Protein AF-A0A6J8CDL4-F1 (afdb_monomer)

Nearest PDB structures (foldseek):
  5gkh-assembly1_B  TM=4.677E-01  e=9.621E-02  Thermococcus kodakarensis KOD1

pLDDT: mean 73.05, std 13.45, range [35.69, 94.0]

Solvent-accessible surface area (backbone atoms only — not comparable to full-atom values): 19964 Å² total; per-residue (Å²): 110,39,42,35,38,40,48,60,57,63,68,78,63,89,83,61,78,32,38,92,87,79,59,39,72,81,53,80,86,64,79,86,72,58,31,42,31,42,35,41,32,31,26,65,78,49,68,81,41,95,71,58,80,81,52,72,41,95,85,45,35,66,26,56,46,79,30,65,31,91,54,6,52,61,54,44,45,55,54,59,74,28,81,96,37,65,90,49,48,76,49,55,88,42,47,96,58,72,43,35,54,59,54,53,50,50,31,56,76,70,73,48,80,71,96,76,76,76,91,55,60,66,68,48,52,51,49,51,50,49,49,23,64,73,70,70,45,80,60,36,16,69,90,78,80,38,50,44,75,58,87,97,42,73,34,61,23,34,36,68,49,98,90,65,53,41,39,36,38,41,67,56,50,52,86,74,34,38,34,78,90,82,42,59,52,85,40,68,38,88,85,80,73,40,40,30,44,58,34,29,49,53,46,53,52,51,51,56,51,36,52,76,68,70,35,47,74,48,50,41,66,88,81,26,40,48,40,48,75,72,48,53,78,67,86,86,78,72,54,71,77,51,27,52,81,85,87,86,77,56,72,68,59,50,55,50,39,45,76,70,72,48,81,84,88,80,81,93,79,80,92,82,72,70,80,82,40,77,78,60,44,102,54,36,66,60,53,50,55,51,52,44,54,42,53,26,45,36,23,75,57,96,78,47,78,49,71,66,41,45,50,50,51,39,50,53,42,24,73,73,69,74,47,79,63,59,74,92,56,42,39,68,70,105

Mean predicted aligned error: 17.3 Å

InterPro domains:
  IPR043502 DNA/RNA polymerase superfamily [SSF56672] (212-302)

Sequence (334 aa):
MIYCIVIVDIKPPHRRKKCIHCKQSWCVTRKHTSNLCVVHKVCEECMLKEVGSSTRCQKCGQNKNIFRGETARDDFCRWLFSEANRGTEVLCHNFKGYDSYPILQYLYKNGVLPEVSAKQSIKAIQWLQFISESDVIDITHARNRREKQIGPFLADGYHETLDGEKIVYEFHGCFWHTCPKCFAMATMNPVTCTSMSDLYQRTVDKRSFLEKKGIRGKLMFGLCRTCMEDGVTENCCHDIDSRALIGTWVSDEIKKAVQKSYKIEEIYEVWNFDPLIRQGGVFTEYVNTFLKIKQEASGWLDWCKTEEDRQMYVDDYFEKEGIRLDARNIYWNP

Organism: Mytilus coruscus (NCBI:txid42192)

Secondary structure (DSSP, 8-state):
-EEEEEEE--PPPSS-SS-TTT--TT-TT------EEEEEEEEHHHHTS---TTPEETTTEESEEEEESTTHHHHHHHHHTSGGGTT-EEEETTIIIIIHHHHHHHHHHTTPPPS---SS-HHHHHHHHHHHHHTT---EETTTT-PEEETTEEESEEEE-TT--EEEEEE--HHHHT-TTTS-TTPEETTTTEEHHHHHHHHHHHHHHHHHTTPEEEEE--SSHHHHHTT--S-----HHHH---S---HHHHHHHHHTT-------------TT--S--TTHHHHHHHHHHHHHTT---TT--SHHHHHHHHHHHHHHHS----GGG-----

Radius of gyration: 25.23 Å; Cα contacts (8 Å, |Δi|>4): 413; chains: 1; bounding box: 64×47×67 Å

Foldseek 3Di:
DKEKEKDFDLDQPDDACADPVGGHNPDPVDDDDGFKMKIAIDDPVRLPDLDDQQDADPPRGRGIDMAGGPCSLVVVLCVCPDPSNPPYHYHYPCCVPDPVVSNVVNCVVVVHDDLDDPPDDPVLVVLQVLCCVVVVFDKDACNPPHFDDDPPDTARIWGADPVGAIEGEHEDDCLQQNDVVVDPQQDANPPVRHGSVVSVVVNVVVVVSCVVVNHHYQYDDLQAQQCSNVSPPDDDPDDPVRRDDDDDDDPVVVVVCVVVVDDDPDDPDDDDWDPVVPVDGSCRSVVLVVVQLSQQQSADDPPQDDPVSLVVVQVVCCVVPVHGHDSVSRDHRD

Structure (mmCIF, N/CA/C/O backbone):
data_AF-A0A6J8CDL4-F1
#
_entry.id   AF-A0A6J8CDL4-F1
#
loop_
_atom_site.group_PDB
_atom_site.id
_atom_site.type_symbol
_atom_site.label_atom_id
_atom_site.label_alt_id
_atom_site.label_comp_id
_atom_site.label_asym_id
_atom_site.label_entity_id
_atom_site.label_seq_id
_atom_site.pdbx_PDB_ins_code
_atom_site.Cartn_x
_atom_site.Cartn_y
_atom_site.Cartn_z
_atom_site.occupancy
_atom_site.B_iso_or_equiv
_atom_site.auth_seq_id
_atom_site.auth_comp_id
_atom_site.auth_asym_id
_atom_site.auth_atom_id
_atom_site.pdbx_PDB_model_num
ATOM 1 N N . MET A 1 1 ? -2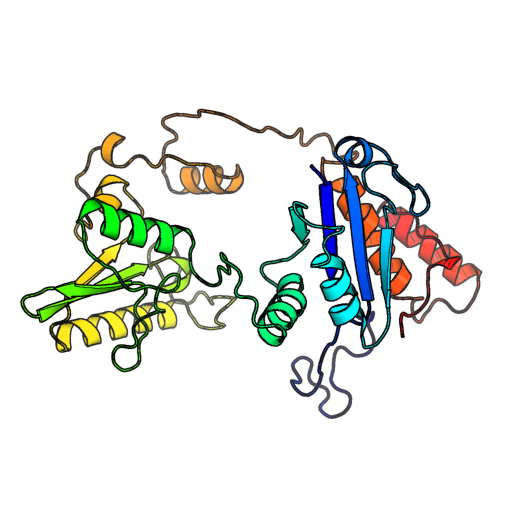1.735 2.984 -7.050 1.00 45.16 1 MET A N 1
ATOM 2 C CA . MET A 1 1 ? -20.772 2.058 -6.406 1.00 45.16 1 MET A CA 1
ATOM 3 C C . MET A 1 1 ? -21.205 1.744 -4.980 1.00 45.16 1 MET A C 1
ATOM 5 O O . MET A 1 1 ? -21.920 2.543 -4.378 1.00 45.16 1 MET A O 1
ATOM 9 N N . ILE A 1 2 ? -20.817 0.578 -4.459 1.00 52.56 2 ILE A N 1
ATOM 10 C CA . ILE A 1 2 ? -20.915 0.274 -3.027 1.00 52.56 2 ILE A CA 1
ATOM 11 C C . ILE A 1 2 ? -19.493 0.317 -2.477 1.00 52.56 2 ILE A C 1
ATOM 13 O O . ILE A 1 2 ? -18.603 -0.330 -3.027 1.00 52.56 2 ILE A O 1
ATOM 17 N N . TYR A 1 3 ? -19.306 1.078 -1.407 1.00 53.16 3 TYR A N 1
ATOM 18 C CA . TYR A 1 3 ? -18.060 1.179 -0.671 1.00 53.16 3 TYR A CA 1
ATOM 19 C C . TYR A 1 3 ? -18.189 0.362 0.611 1.00 53.16 3 TYR A C 1
ATOM 21 O O . TYR A 1 3 ? -19.141 0.513 1.381 1.00 53.16 3 TYR A O 1
ATOM 29 N N . CYS A 1 4 ? -17.240 -0.536 0.825 1.00 54.97 4 CYS A N 1
ATOM 30 C CA . CYS A 1 4 ? -17.112 -1.333 2.031 1.00 54.97 4 CYS A CA 1
ATOM 31 C C . CYS A 1 4 ? -15.921 -0.793 2.802 1.00 54.97 4 CYS A C 1
ATOM 33 O O . CYS A 1 4 ? -14.783 -0.950 2.365 1.00 54.97 4 CYS A O 1
ATOM 35 N N . ILE A 1 5 ? -16.171 -0.121 3.921 1.00 53.56 5 ILE A N 1
ATOM 36 C CA . ILE A 1 5 ? -15.096 0.459 4.706 1.00 53.56 5 ILE A CA 1
ATOM 37 C C . ILE A 1 5 ? -14.799 -0.404 5.919 1.00 53.56 5 ILE A C 1
ATOM 39 O O . ILE A 1 5 ? -15.671 -0.637 6.758 1.00 53.56 5 ILE A O 1
ATOM 43 N N . VAL A 1 6 ? -13.578 -0.930 5.959 1.00 56.00 6 VAL A N 1
ATOM 44 C CA . VAL A 1 6 ? -13.156 -1.994 6.867 1.00 56.00 6 VAL A CA 1
ATOM 45 C C . VAL A 1 6 ? -12.162 -1.441 7.877 1.00 56.00 6 VAL A C 1
ATOM 47 O O . VAL A 1 6 ? -11.131 -0.870 7.509 1.00 56.00 6 VAL A O 1
ATOM 50 N N . ILE A 1 7 ? -12.431 -1.702 9.157 1.00 54.78 7 ILE A N 1
ATOM 51 C CA . ILE A 1 7 ? -11.396 -1.683 10.189 1.00 54.78 7 ILE A CA 1
ATOM 52 C C . ILE A 1 7 ? -11.237 -3.076 10.758 1.00 54.78 7 ILE A C 1
ATOM 54 O O . ILE A 1 7 ? -12.148 -3.624 11.392 1.00 54.78 7 ILE A O 1
ATOM 58 N N . VAL A 1 8 ? -10.034 -3.610 10.562 1.00 52.75 8 VAL A N 1
ATOM 59 C CA . VAL A 1 8 ? -9.556 -4.754 11.308 1.00 52.75 8 VAL A CA 1
ATOM 60 C C . VAL A 1 8 ? -8.620 -4.232 12.391 1.00 52.75 8 VAL A C 1
ATOM 62 O O . VAL A 1 8 ? -7.623 -3.576 12.112 1.00 52.75 8 VAL A O 1
ATOM 65 N N . ASP A 1 9 ? -8.965 -4.571 13.632 1.00 51.28 9 ASP A N 1
ATOM 66 C CA . ASP A 1 9 ? -8.156 -4.448 14.847 1.00 51.28 9 ASP A CA 1
ATOM 67 C C . ASP A 1 9 ? -8.455 -3.260 15.782 1.00 51.28 9 ASP A C 1
ATOM 69 O O . ASP A 1 9 ? -7.942 -2.143 15.663 1.00 51.28 9 ASP A O 1
ATOM 73 N N . ILE A 1 10 ? -9.217 -3.560 16.835 1.00 46.56 10 ILE A N 1
ATOM 74 C CA . ILE A 1 10 ? -9.169 -2.805 18.085 1.00 46.56 10 ILE A CA 1
ATOM 75 C C . ILE A 1 10 ? -8.085 -3.457 18.937 1.00 46.56 10 ILE A C 1
ATOM 77 O O . ILE A 1 10 ? -8.255 -4.565 19.441 1.00 46.56 10 ILE A O 1
ATOM 81 N N . LYS A 1 11 ? -6.949 -2.771 19.096 1.00 43.03 11 LYS A N 1
ATOM 82 C CA . LYS A 1 11 ? -5.962 -3.137 20.117 1.00 43.03 11 LYS A CA 1
ATOM 83 C C . LYS A 1 11 ? -6.684 -3.269 21.464 1.00 43.03 11 LYS A C 1
ATOM 85 O O . LYS A 1 11 ? -7.418 -2.343 21.805 1.00 43.03 11 LYS A O 1
ATOM 90 N N . PRO A 1 12 ? -6.425 -4.304 22.281 1.00 38.75 12 PRO A N 1
ATOM 91 C CA . PRO A 1 12 ? -6.840 -4.246 23.674 1.00 38.75 12 PRO A CA 1
ATOM 92 C C . PRO A 1 12 ? -6.228 -2.982 24.298 1.00 38.75 12 PRO A C 1
ATOM 94 O O . PRO A 1 12 ? -5.022 -2.740 24.116 1.00 38.75 12 PRO A O 1
ATOM 97 N N . PRO A 1 13 ? -7.006 -2.148 25.008 1.00 35.69 13 PRO A N 1
ATOM 98 C CA . PRO A 1 13 ? -6.429 -1.003 25.679 1.00 35.69 13 PRO A CA 1
ATOM 99 C C . PRO A 1 13 ? -5.481 -1.510 26.762 1.00 35.69 13 PRO A C 1
ATOM 101 O O . PRO A 1 13 ? -5.813 -2.332 27.611 1.00 35.69 13 PRO A O 1
ATOM 104 N N . HIS A 1 14 ? -4.256 -1.005 26.709 1.00 38.94 14 HIS A N 1
ATOM 105 C CA . HIS A 1 14 ? -3.453 -0.676 27.881 1.00 38.94 14 HIS A CA 1
ATOM 106 C C . HIS A 1 14 ? -3.166 -1.718 28.973 1.00 38.94 14 HIS A C 1
ATOM 108 O O . HIS A 1 14 ? -2.529 -1.344 29.955 1.00 38.94 14 HIS A O 1
ATOM 114 N N . ARG A 1 15 ? -3.434 -3.021 28.828 1.00 44.47 15 ARG A N 1
ATOM 115 C CA . ARG A 1 15 ? -2.951 -4.003 29.817 1.00 44.47 15 ARG A CA 1
ATOM 116 C C . ARG A 1 15 ? -1.716 -4.766 29.340 1.00 44.47 15 ARG A C 1
ATOM 118 O O . ARG A 1 15 ? -1.750 -5.813 28.702 1.00 44.47 15 ARG A O 1
ATOM 125 N N . ARG A 1 16 ? -0.591 -4.192 29.796 1.00 45.44 16 ARG A N 1
ATOM 126 C CA . ARG A 1 16 ? 0.809 -4.648 29.807 1.00 45.44 16 ARG A CA 1
ATOM 127 C C . ARG A 1 16 ? 1.586 -4.356 28.518 1.00 45.44 16 ARG A C 1
ATOM 129 O O . ARG A 1 16 ? 1.674 -5.206 27.638 1.00 45.44 16 ARG A O 1
ATOM 136 N N . LYS A 1 17 ? 2.311 -3.225 28.505 1.00 48.81 17 LYS A N 1
ATOM 137 C CA . LYS A 1 17 ? 3.426 -2.925 27.571 1.00 48.81 17 LYS A CA 1
ATOM 138 C C . LYS A 1 17 ? 4.555 -3.973 27.605 1.00 48.81 17 LYS A C 1
ATOM 140 O O . LYS A 1 17 ? 5.496 -3.861 26.840 1.00 48.81 17 LYS A O 1
ATOM 145 N N . LYS A 1 18 ? 4.499 -4.953 28.512 1.00 53.56 18 LYS A N 1
ATOM 146 C CA . LYS A 1 18 ? 5.567 -5.900 28.835 1.00 53.56 18 LYS A CA 1
ATOM 147 C C . LYS A 1 18 ? 4.988 -7.312 28.989 1.00 53.56 18 LYS A C 1
ATOM 149 O O . LYS A 1 18 ? 3.972 -7.486 29.661 1.00 53.56 18 LYS A O 1
ATOM 154 N N . CYS A 1 19 ? 5.602 -8.318 28.366 1.00 54.34 19 CYS A N 1
ATOM 155 C CA . CYS A 1 19 ? 5.194 -9.723 28.477 1.00 54.34 19 CYS A CA 1
ATOM 156 C C . CYS A 1 19 ? 5.089 -10.172 29.942 1.00 54.34 19 CYS A C 1
ATOM 158 O O . CYS A 1 19 ? 5.882 -9.758 30.779 1.00 54.34 19 CYS A O 1
ATOM 160 N N . ILE A 1 20 ? 4.120 -11.023 30.281 1.00 57.00 20 ILE A N 1
ATOM 161 C CA . ILE A 1 20 ? 3.897 -11.431 31.676 1.00 57.00 20 ILE A CA 1
ATOM 162 C C . ILE A 1 20 ? 5.033 -12.317 32.199 1.00 57.00 20 ILE A C 1
ATOM 164 O O . ILE A 1 20 ? 5.368 -12.204 33.378 1.00 57.00 20 ILE A O 1
ATOM 168 N N . HIS A 1 21 ? 5.639 -13.094 31.292 1.00 59.69 21 HIS A N 1
ATOM 169 C CA . HIS A 1 21 ? 6.747 -14.010 31.542 1.00 59.69 21 HIS A CA 1
ATOM 170 C C . HIS A 1 21 ? 8.103 -13.298 31.516 1.00 59.69 21 HIS A C 1
ATOM 172 O O . HIS A 1 21 ? 8.827 -13.349 32.499 1.00 59.69 21 HIS A O 1
ATOM 178 N N . CYS A 1 22 ? 8.439 -12.589 30.430 1.00 72.06 22 CYS A N 1
ATOM 179 C CA . CYS A 1 22 ? 9.779 -11.998 30.273 1.00 72.06 22 CYS A CA 1
ATOM 180 C C . CYS A 1 22 ? 9.849 -10.480 30.491 1.00 72.06 22 CYS A C 1
ATOM 182 O O . CYS A 1 22 ? 10.918 -9.894 30.374 1.00 72.06 22 CYS A O 1
ATOM 184 N N . LYS A 1 23 ? 8.720 -9.812 30.761 1.00 66.38 23 LYS A N 1
ATOM 185 C CA . LYS A 1 23 ? 8.617 -8.353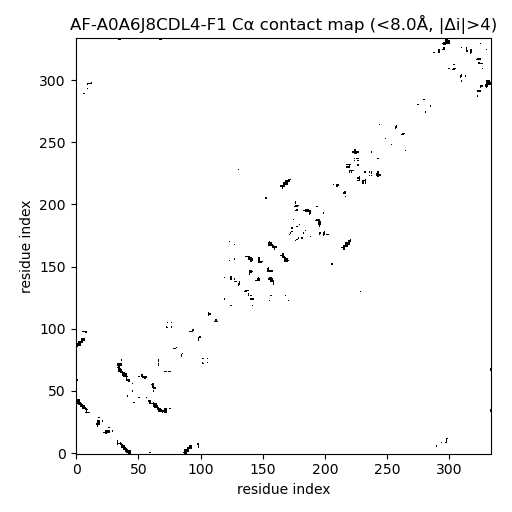 30.959 1.00 66.38 23 LYS A CA 1
ATOM 186 C C . LYS A 1 23 ? 9.172 -7.485 29.810 1.00 66.38 23 LYS A C 1
ATOM 188 O O . LYS A 1 23 ? 9.293 -6.278 29.986 1.00 66.38 23 LYS A O 1
ATOM 193 N N . GLN A 1 24 ? 9.431 -8.043 28.625 1.00 58.31 24 GLN A N 1
ATOM 194 C CA . GLN A 1 24 ? 9.860 -7.284 27.442 1.00 58.31 24 GLN A CA 1
ATOM 195 C C . GLN A 1 24 ? 8.672 -6.808 26.601 1.00 58.31 24 GLN A C 1
ATOM 197 O O . GLN A 1 24 ? 7.645 -7.491 26.537 1.00 58.31 24 GLN A O 1
ATOM 202 N N . SER A 1 25 ? 8.802 -5.646 25.954 1.00 47.06 25 SER A N 1
ATOM 203 C CA . SER A 1 25 ? 7.760 -5.065 25.089 1.00 47.06 25 SER A CA 1
ATOM 204 C C . SER A 1 25 ? 7.711 -5.660 23.679 1.00 47.06 25 SER A C 1
ATOM 206 O O . SER A 1 25 ? 6.698 -5.519 23.002 1.00 47.06 25 SER A O 1
ATOM 208 N N . TRP A 1 26 ? 8.756 -6.382 23.267 1.00 51.56 26 TRP A N 1
ATOM 209 C CA . TRP A 1 26 ? 8.917 -7.004 21.943 1.00 51.56 26 TRP A CA 1
ATOM 210 C C . TRP A 1 26 ? 8.795 -8.539 21.964 1.00 51.56 26 TRP A C 1
ATOM 212 O O . TRP A 1 26 ? 9.335 -9.239 21.113 1.00 51.56 26 TRP A O 1
ATOM 222 N N . CYS A 1 27 ? 8.132 -9.099 22.976 1.00 45.75 27 CYS A N 1
ATOM 223 C CA . CYS A 1 27 ? 8.056 -10.546 23.152 1.00 45.75 27 CYS A CA 1
ATOM 224 C C . CYS A 1 27 ? 7.198 -11.229 22.070 1.00 45.75 27 CYS A C 1
ATOM 226 O O . CYS A 1 27 ? 5.982 -11.042 22.025 1.00 45.75 27 CYS A O 1
ATOM 228 N N . VAL A 1 28 ? 7.837 -12.070 21.255 1.00 44.53 28 VAL A N 1
ATOM 229 C CA . VAL A 1 28 ? 7.246 -12.805 20.120 1.00 44.53 28 VAL A CA 1
ATOM 230 C C . VAL A 1 28 ? 6.298 -13.948 20.505 1.00 44.53 28 VAL A C 1
ATOM 232 O O . VAL A 1 28 ? 5.570 -14.435 19.648 1.00 44.53 28 VAL A O 1
ATOM 235 N N . THR A 1 29 ? 6.232 -14.361 21.776 1.00 45.97 29 THR A N 1
ATOM 236 C CA . THR A 1 29 ? 5.226 -15.347 22.225 1.00 45.97 29 THR A CA 1
ATOM 237 C C . THR A 1 29 ? 3.826 -14.752 22.380 1.00 45.97 29 THR A C 1
ATOM 239 O O . THR A 1 29 ? 2.856 -15.498 22.503 1.00 45.97 29 THR A O 1
ATOM 242 N N . ARG A 1 30 ? 3.676 -13.418 22.339 1.00 47.41 30 ARG A N 1
ATOM 243 C CA . ARG A 1 30 ? 2.355 -12.788 22.234 1.00 47.41 30 ARG A CA 1
ATOM 244 C C . ARG A 1 30 ? 1.841 -12.892 20.805 1.00 47.41 30 ARG A C 1
ATOM 246 O O . ARG A 1 30 ? 2.241 -12.126 19.934 1.00 47.41 30 ARG A O 1
ATOM 253 N N . LYS A 1 31 ? 0.889 -13.793 20.588 1.00 51.03 31 LYS A N 1
ATOM 254 C CA . LYS A 1 31 ? 0.099 -13.821 19.361 1.00 51.03 31 LYS A CA 1
ATOM 255 C C . LYS A 1 31 ? -1.029 -12.798 19.502 1.00 51.03 31 LYS A C 1
ATOM 257 O O . LYS A 1 31 ? -1.990 -13.036 20.222 1.00 51.03 31 LYS A O 1
ATOM 262 N N . HIS A 1 32 ? -0.873 -11.630 18.883 1.00 54.16 32 HIS A N 1
ATOM 263 C CA . HIS A 1 32 ? -1.969 -10.667 18.766 1.00 54.16 32 HIS A CA 1
ATOM 264 C C . HIS A 1 32 ? -2.957 -11.174 17.713 1.00 54.16 32 HIS A C 1
ATOM 266 O O . HIS A 1 32 ? -2.557 -11.482 16.588 1.00 54.16 32 HIS A O 1
ATOM 272 N N . THR A 1 33 ? -4.228 -11.305 18.077 1.00 56.44 33 THR A N 1
ATOM 273 C CA . THR A 1 33 ? -5.286 -11.796 17.189 1.00 56.44 33 THR A CA 1
ATOM 274 C C . THR A 1 33 ? -6.502 -10.898 17.301 1.00 56.44 33 THR A C 1
ATOM 276 O O . THR A 1 33 ? -7.082 -10.792 18.377 1.00 56.44 33 THR A O 1
ATOM 279 N N . SER A 1 34 ? -6.898 -10.278 16.191 1.00 64.25 34 SER A N 1
ATOM 280 C CA . SER A 1 34 ? -8.094 -9.440 16.144 1.00 64.25 34 SER A CA 1
ATOM 281 C C . SER A 1 34 ? -9.346 -10.288 16.383 1.00 64.25 34 SER A C 1
ATOM 283 O O . SER A 1 34 ? -9.595 -11.243 15.643 1.00 64.25 34 SER A O 1
ATOM 285 N N . ASN A 1 35 ? -10.111 -9.922 17.411 1.00 72.94 35 ASN A N 1
ATOM 286 C CA . ASN A 1 35 ? -11.380 -10.536 17.825 1.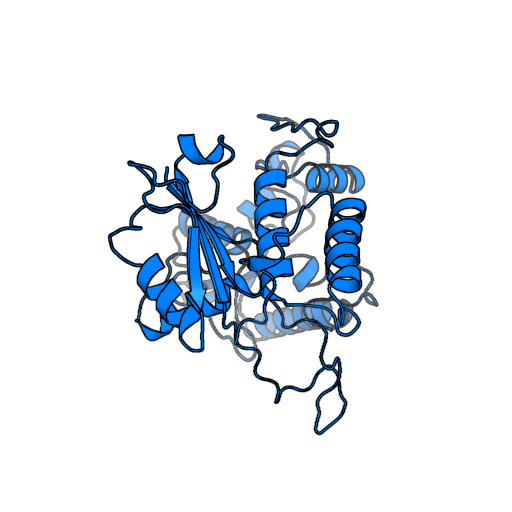00 72.94 35 ASN A CA 1
ATOM 287 C C . ASN A 1 35 ? -12.600 -9.648 17.501 1.00 72.94 35 ASN A C 1
ATOM 289 O O . ASN A 1 35 ? -13.730 -9.965 17.875 1.00 72.94 35 ASN A O 1
ATOM 293 N N . LEU A 1 36 ? -12.372 -8.518 16.822 1.00 76.06 36 LEU A N 1
ATOM 294 C CA . LEU A 1 36 ? -13.400 -7.635 16.286 1.00 76.06 36 LEU A CA 1
ATOM 295 C C . LEU A 1 36 ? -13.039 -7.216 14.863 1.00 76.06 36 LEU A C 1
ATOM 297 O O . LEU A 1 36 ? -11.932 -6.733 14.615 1.00 76.06 36 LEU A O 1
ATOM 301 N N . CYS A 1 37 ? -13.990 -7.345 13.946 1.00 78.81 37 CYS A N 1
ATOM 302 C CA . CYS A 1 37 ? -13.952 -6.697 12.638 1.00 78.81 37 CYS A CA 1
ATOM 303 C C . CYS A 1 37 ? -15.232 -5.877 12.483 1.00 78.81 37 CYS A C 1
ATOM 305 O O . CYS A 1 37 ? -16.328 -6.384 12.735 1.00 78.81 37 CYS A O 1
ATOM 307 N N . VAL A 1 38 ? -15.101 -4.608 12.096 1.00 78.62 38 VAL A N 1
ATOM 308 C CA . VAL A 1 38 ? -16.254 -3.728 11.877 1.00 78.62 38 VAL A CA 1
ATOM 309 C C . VAL A 1 38 ? -16.216 -3.192 10.464 1.00 78.62 38 VAL A C 1
ATOM 311 O O . VAL A 1 38 ? -15.183 -2.718 9.992 1.00 78.62 38 VAL A O 1
ATOM 314 N N . VAL A 1 39 ? -17.364 -3.278 9.803 1.00 80.94 39 VAL A N 1
ATOM 315 C CA . VAL A 1 39 ? -17.529 -2.901 8.408 1.00 80.94 39 VAL A CA 1
ATOM 316 C C . VAL A 1 39 ? -18.678 -1.926 8.271 1.00 80.94 39 VAL A C 1
ATOM 318 O O . VAL A 1 39 ? -19.784 -2.201 8.746 1.00 80.94 39 VAL A O 1
ATOM 321 N N . HIS A 1 40 ? -18.429 -0.819 7.579 1.00 77.50 40 HIS A N 1
ATOM 322 C CA . HIS A 1 40 ? -19.474 0.081 7.111 1.00 77.50 40 HIS A CA 1
ATOM 323 C C . HIS A 1 40 ? -19.682 -0.096 5.604 1.00 77.50 40 HIS A C 1
ATOM 325 O O . HIS A 1 40 ? -18.812 0.250 4.810 1.00 77.50 40 HIS A O 1
ATOM 331 N N . LYS A 1 41 ? -20.830 -0.654 5.207 1.00 80.56 41 LYS A N 1
ATOM 332 C CA . LYS A 1 41 ? -21.243 -0.830 3.811 1.00 80.56 41 LYS A CA 1
ATOM 333 C C . LYS A 1 41 ? -22.174 0.314 3.421 1.00 80.56 41 LYS A C 1
ATOM 335 O O . LYS A 1 41 ? -23.277 0.423 3.950 1.00 80.56 41 LYS A O 1
ATOM 340 N N . VAL A 1 42 ? -21.743 1.156 2.490 1.00 76.81 42 VAL A N 1
ATOM 341 C CA . VAL A 1 42 ? -22.501 2.334 2.049 1.00 76.81 42 VAL A CA 1
ATOM 342 C C . VAL A 1 42 ? -22.561 2.398 0.528 1.00 76.81 42 VAL A C 1
ATOM 344 O O . VAL A 1 42 ? -21.601 2.068 -0.159 1.00 76.81 42 VAL A O 1
ATOM 347 N N . CYS A 1 43 ? -23.702 2.803 -0.025 1.00 78.25 43 CYS A N 1
ATOM 348 C CA . CYS A 1 43 ? -23.772 3.262 -1.413 1.00 78.25 43 CYS A CA 1
ATOM 349 C C . CYS A 1 43 ? -23.414 4.752 -1.494 1.00 78.25 43 CYS A C 1
ATOM 351 O O . CYS A 1 43 ? -23.361 5.423 -0.469 1.00 78.25 43 CYS A O 1
ATOM 353 N N . GLU A 1 44 ? -23.218 5.273 -2.699 1.00 73.81 44 GLU A N 1
ATOM 354 C CA . GLU A 1 44 ? -22.925 6.692 -2.961 1.00 73.81 44 GLU A CA 1
ATOM 355 C C . GLU A 1 44 ? -23.904 7.657 -2.264 1.00 73.81 44 GLU A C 1
ATOM 357 O O . GLU A 1 44 ? -23.490 8.597 -1.595 1.00 73.81 44 GLU A O 1
ATOM 362 N N . GLU A 1 45 ? -25.204 7.353 -2.287 1.00 74.44 45 GLU A N 1
ATOM 363 C CA . GLU A 1 45 ? -26.221 8.157 -1.592 1.00 74.44 45 GLU A CA 1
ATOM 364 C C . GLU A 1 45 ? -26.143 8.060 -0.065 1.00 74.44 45 GLU A C 1
ATOM 366 O O . GLU A 1 45 ? -26.570 8.972 0.639 1.00 74.44 45 GLU A O 1
ATOM 371 N N . CYS A 1 46 ? -25.667 6.929 0.460 1.00 74.12 46 CYS A N 1
ATOM 372 C CA . CYS A 1 46 ? -25.484 6.725 1.894 1.00 74.12 46 CYS A CA 1
ATOM 373 C C . CYS A 1 46 ? -24.153 7.291 2.382 1.00 74.12 46 CYS A C 1
ATOM 375 O O . CYS A 1 46 ? -24.045 7.605 3.555 1.00 74.12 46 CYS A O 1
ATOM 377 N N . MET A 1 47 ? -23.151 7.417 1.516 1.00 68.56 47 MET A N 1
ATOM 378 C CA . MET A 1 47 ? -21.856 7.985 1.880 1.00 68.56 47 MET A CA 1
ATOM 379 C C . MET A 1 47 ? -21.974 9.459 2.281 1.00 68.56 47 MET A C 1
ATOM 381 O O . MET A 1 47 ? -21.221 9.912 3.131 1.00 68.56 47 MET A O 1
ATOM 385 N N . LEU A 1 48 ? -22.932 10.181 1.693 1.00 63.38 48 LEU A N 1
ATOM 386 C CA . LEU A 1 48 ? -23.155 11.614 1.912 1.00 63.38 48 LEU A CA 1
ATOM 387 C C . LEU A 1 48 ? -24.200 11.925 2.998 1.00 63.38 48 LEU A C 1
ATOM 389 O O . LEU A 1 48 ? -24.590 13.076 3.165 1.00 63.38 48 LEU A O 1
ATOM 393 N N . LYS A 1 49 ? -24.719 10.907 3.690 1.00 63.62 49 LYS A N 1
ATOM 394 C CA . LYS A 1 49 ? -25.721 11.064 4.752 1.00 63.62 49 LYS A CA 1
ATOM 395 C C . LYS A 1 49 ? -25.087 10.656 6.077 1.00 63.62 49 LYS A C 1
ATOM 397 O O . LYS A 1 49 ? -24.356 9.671 6.107 1.00 63.62 49 LYS A O 1
ATOM 402 N N . GLU A 1 50 ? -25.439 11.319 7.178 1.00 54.28 50 GLU A N 1
ATOM 403 C CA . GLU A 1 50 ? -25.148 10.800 8.520 1.00 54.28 50 GLU A CA 1
ATOM 404 C C . GLU A 1 50 ? -25.926 9.493 8.722 1.00 54.28 50 GLU A C 1
ATOM 406 O O . GLU A 1 50 ? -27.094 9.480 9.123 1.00 54.28 50 GLU A O 1
ATOM 411 N N . VAL A 1 51 ? -25.316 8.357 8.374 1.00 55.25 51 VAL A N 1
ATOM 412 C CA . VAL A 1 51 ? -25.996 7.070 8.492 1.00 55.25 51 VAL A CA 1
ATOM 413 C C . VAL A 1 51 ? -25.719 6.456 9.851 1.00 55.25 51 VAL A C 1
ATOM 415 O O . VAL A 1 51 ? -24.668 5.863 10.092 1.00 55.25 51 VAL A O 1
ATOM 418 N N . GLY A 1 52 ? -26.701 6.583 10.742 1.00 53.00 52 GLY A N 1
ATOM 419 C CA . GLY A 1 52 ? -26.724 5.865 12.010 1.00 53.00 52 GLY A CA 1
ATOM 420 C C . GLY A 1 52 ? -26.593 4.346 11.825 1.00 53.00 52 GLY A C 1
ATOM 421 O O . GLY A 1 52 ? -26.926 3.773 10.786 1.00 53.00 52 GLY A O 1
ATOM 422 N N . SER A 1 53 ? -26.129 3.669 12.875 1.00 51.72 53 SER A N 1
ATOM 423 C CA . SER A 1 53 ? -25.863 2.222 12.915 1.00 51.72 53 SER A CA 1
ATOM 424 C C . SER A 1 53 ? -27.077 1.320 12.628 1.00 51.72 53 SER A C 1
ATOM 426 O O . SER A 1 53 ? -26.893 0.119 12.426 1.00 51.72 53 SER A O 1
ATOM 428 N N . SER A 1 54 ? -28.296 1.868 12.601 1.00 52.78 54 SER A N 1
ATOM 429 C CA . SER A 1 54 ? -29.570 1.155 12.434 1.00 52.78 54 SER A CA 1
ATOM 430 C C . SER A 1 54 ? -30.284 1.414 11.099 1.00 52.78 54 SER A C 1
ATOM 432 O O . SER A 1 54 ? -31.337 0.824 10.854 1.00 52.78 54 SER A O 1
ATOM 434 N N . THR A 1 55 ? -29.745 2.257 10.216 1.00 59.94 55 THR A N 1
ATOM 435 C CA . THR A 1 55 ? -30.427 2.606 8.962 1.00 59.94 55 THR A CA 1
ATOM 436 C C . THR A 1 55 ? -30.228 1.505 7.921 1.00 59.94 55 THR A C 1
ATOM 438 O O . THR A 1 55 ? -29.108 1.234 7.486 1.00 59.94 55 THR A O 1
ATOM 441 N N . ARG A 1 56 ? -31.325 0.860 7.507 1.00 68.69 56 ARG A N 1
ATOM 442 C CA . ARG A 1 56 ? -31.327 -0.148 6.440 1.00 68.69 56 ARG A CA 1
ATOM 443 C C . ARG A 1 56 ? -31.574 0.534 5.098 1.00 68.69 56 ARG A C 1
ATOM 445 O O . ARG A 1 56 ? -32.624 1.135 4.890 1.00 68.69 56 ARG A O 1
ATOM 452 N N . CYS A 1 57 ? -30.621 0.427 4.184 1.00 76.12 57 CYS A N 1
ATOM 453 C CA . CYS A 1 57 ? -30.742 0.961 2.834 1.00 76.12 57 CYS A CA 1
ATOM 454 C C . CYS A 1 57 ? -31.230 -0.121 1.866 1.00 76.12 57 CYS A C 1
ATOM 456 O O . CYS A 1 57 ? -30.788 -1.267 1.931 1.00 76.12 57 CYS A O 1
ATOM 458 N N . GLN A 1 58 ? -32.097 0.241 0.919 1.00 77.94 58 GLN A N 1
ATOM 459 C CA . GLN A 1 58 ? -32.538 -0.681 -0.134 1.00 77.94 58 GLN A CA 1
ATOM 460 C C . GLN A 1 58 ? -31.393 -1.083 -1.083 1.00 77.94 58 GLN A C 1
ATOM 462 O O . GLN A 1 58 ? -31.409 -2.192 -1.606 1.00 77.94 58 GLN A O 1
ATOM 467 N N . LYS A 1 59 ? -30.382 -0.216 -1.272 1.00 76.75 59 LYS A N 1
ATOM 468 C CA . LYS A 1 59 ? -29.216 -0.467 -2.142 1.00 76.75 59 LYS A CA 1
ATOM 469 C C . LYS A 1 59 ? -28.056 -1.162 -1.424 1.00 76.75 59 LYS A C 1
ATOM 471 O O . LYS A 1 59 ? -27.531 -2.146 -1.929 1.00 76.75 59 LYS A O 1
ATOM 476 N N . CYS A 1 60 ? -27.623 -0.654 -0.265 1.00 73.25 60 CYS A N 1
ATOM 477 C CA . CYS A 1 60 ? -26.461 -1.204 0.456 1.00 73.25 60 CYS A CA 1
ATOM 478 C C . CYS A 1 60 ? -26.814 -2.138 1.625 1.00 73.25 60 CYS A C 1
ATOM 480 O O . CYS A 1 60 ? -25.911 -2.729 2.216 1.00 73.25 60 CYS A O 1
ATOM 482 N N . GLY A 1 61 ? -28.101 -2.352 1.912 1.00 78.62 61 GLY A N 1
ATOM 483 C CA . GLY A 1 61 ? -28.554 -3.271 2.953 1.00 78.62 61 GLY A CA 1
ATOM 484 C C . GLY A 1 61 ? -28.287 -2.740 4.360 1.00 78.62 61 GLY A C 1
ATOM 485 O O . GLY A 1 61 ? -28.614 -1.597 4.673 1.00 78.62 61 GLY A O 1
ATOM 486 N N . GLN A 1 62 ? -27.743 -3.598 5.226 1.00 78.12 62 GLN A N 1
ATOM 487 C CA . GLN A 1 62 ? -27.333 -3.222 6.577 1.00 78.12 62 GLN A CA 1
ATOM 488 C C . GLN A 1 62 ? -26.015 -2.445 6.518 1.00 78.12 62 GLN A C 1
ATOM 490 O O . GLN A 1 62 ? -24.985 -2.998 6.124 1.00 78.12 62 GLN A O 1
ATOM 495 N N . ASN A 1 63 ? -26.045 -1.188 6.960 1.00 74.06 63 ASN A N 1
ATOM 496 C CA . ASN A 1 63 ? -24.891 -0.304 6.845 1.00 74.06 63 ASN A CA 1
ATOM 497 C C . ASN A 1 63 ? -23.736 -0.693 7.768 1.00 74.06 63 ASN A C 1
ATOM 499 O O . ASN A 1 63 ? -22.591 -0.622 7.346 1.00 74.06 63 ASN A O 1
ATOM 503 N N . LYS A 1 64 ? -24.004 -1.143 8.998 1.00 78.12 64 LYS A N 1
ATOM 504 C CA . LYS A 1 64 ? -22.966 -1.561 9.952 1.00 78.12 64 LYS A CA 1
ATOM 505 C C . LYS A 1 64 ? -23.012 -3.067 10.183 1.00 78.12 64 LYS A C 1
ATOM 507 O O . LYS A 1 64 ? -24.012 -3.576 10.684 1.00 78.12 64 LYS A O 1
ATOM 512 N N . ASN A 1 65 ? -21.918 -3.758 9.869 1.00 82.19 65 ASN A N 1
ATOM 513 C CA . ASN A 1 65 ? -21.732 -5.186 10.130 1.00 82.19 65 ASN A CA 1
ATOM 514 C C . ASN A 1 65 ? -20.584 -5.360 11.131 1.00 82.19 65 ASN A C 1
ATOM 516 O O . ASN A 1 65 ? -19.516 -4.768 10.970 1.00 82.19 65 ASN A O 1
ATOM 520 N N . ILE A 1 66 ? -20.821 -6.130 12.193 1.00 83.12 66 ILE A N 1
ATOM 521 C CA . ILE A 1 66 ? -19.880 -6.317 13.301 1.00 83.12 66 ILE A CA 1
ATOM 522 C C . ILE A 1 66 ? -19.651 -7.816 13.481 1.00 83.12 66 ILE A C 1
ATOM 524 O O . ILE A 1 66 ? -20.600 -8.557 13.724 1.00 83.12 66 ILE A O 1
ATOM 528 N N . PHE A 1 67 ? -18.395 -8.243 13.414 1.00 85.06 67 PHE A N 1
ATOM 529 C CA . PHE A 1 67 ? -17.971 -9.628 13.617 1.00 85.06 67 PHE A CA 1
ATOM 530 C C . PHE A 1 67 ? -17.150 -9.700 14.902 1.00 85.06 67 PHE A C 1
ATOM 532 O O . PHE A 1 67 ? -16.186 -8.947 15.043 1.00 85.06 67 PHE A O 1
ATOM 539 N N . ARG A 1 68 ? -17.541 -10.564 15.845 1.00 83.25 68 ARG A N 1
ATOM 540 C CA . ARG A 1 68 ? -16.953 -10.674 17.194 1.00 83.25 68 ARG A CA 1
ATOM 541 C C . ARG A 1 68 ? -16.469 -12.094 17.476 1.00 83.25 68 ARG A C 1
ATOM 543 O O . ARG A 1 68 ? -17.005 -13.044 16.918 1.00 83.25 68 ARG A O 1
ATOM 550 N N . GLY A 1 69 ? -15.508 -12.218 18.387 1.00 77.31 69 GLY A N 1
ATOM 551 C CA . GLY A 1 69 ? -15.017 -13.492 18.909 1.00 77.31 69 GLY A CA 1
ATOM 552 C C . GLY A 1 69 ? -13.830 -14.068 18.136 1.00 77.31 69 GLY A C 1
ATOM 553 O O . GLY A 1 69 ? -13.242 -13.422 17.267 1.00 77.31 69 GLY A O 1
ATOM 554 N N . GLU A 1 70 ? -13.463 -15.307 18.466 1.00 77.12 70 GLU A N 1
ATOM 555 C CA . GLU A 1 70 ? -12.261 -15.977 17.943 1.00 77.12 70 GLU A CA 1
ATOM 556 C C . GLU A 1 70 ? -12.283 -16.158 16.416 1.00 77.12 70 GLU A C 1
ATOM 558 O O . GLU A 1 70 ? -11.236 -16.095 15.763 1.00 77.12 70 GLU A O 1
ATOM 563 N N . THR A 1 71 ? -13.480 -16.323 15.842 1.00 82.19 71 THR A N 1
ATOM 564 C CA . THR A 1 71 ? -13.719 -16.511 14.403 1.00 82.19 71 THR A CA 1
ATOM 565 C C . THR A 1 71 ? -13.977 -15.210 13.650 1.00 82.19 71 THR A C 1
ATOM 567 O O . THR A 1 71 ? -14.132 -15.255 12.432 1.00 82.19 71 THR A O 1
ATOM 570 N N . ALA A 1 72 ? -13.956 -14.046 14.317 1.00 81.88 72 ALA A N 1
ATOM 571 C CA . ALA A 1 72 ? -14.346 -12.758 13.731 1.00 81.88 72 ALA A CA 1
ATOM 572 C C . ALA A 1 72 ? -13.693 -12.475 12.369 1.00 81.88 72 ALA A C 1
ATOM 574 O O . ALA A 1 72 ? -14.344 -11.962 11.463 1.00 81.88 72 ALA A O 1
ATOM 575 N N . ARG A 1 73 ? -12.413 -12.839 12.212 1.00 77.88 73 ARG A N 1
ATOM 576 C CA . ARG A 1 73 ? -11.648 -12.671 10.966 1.00 77.88 73 ARG A CA 1
ATOM 577 C C . ARG A 1 73 ? -12.163 -13.556 9.832 1.00 77.88 73 ARG A C 1
ATOM 579 O O . ARG A 1 73 ? -12.316 -13.073 8.713 1.00 77.88 73 ARG A O 1
ATOM 586 N N . ASP A 1 74 ? -12.424 -14.827 10.123 1.00 83.00 74 ASP A N 1
ATOM 587 C CA . ASP A 1 74 ? -12.914 -15.786 9.132 1.00 83.00 74 ASP A CA 1
ATOM 588 C C . ASP A 1 74 ? -14.386 -15.496 8.788 1.00 83.00 74 ASP A C 1
ATOM 590 O O . ASP A 1 74 ? -14.767 -15.575 7.623 1.00 83.00 74 ASP A O 1
ATOM 594 N N . ASP A 1 75 ? -15.201 -15.081 9.763 1.00 88.25 75 ASP A N 1
ATOM 595 C CA . ASP A 1 75 ? -16.592 -14.652 9.555 1.00 88.25 75 ASP A CA 1
ATOM 596 C C . ASP A 1 75 ? -16.675 -13.395 8.691 1.00 88.25 75 ASP A C 1
ATOM 598 O O . ASP A 1 75 ? -17.436 -13.353 7.722 1.00 88.25 75 ASP A O 1
ATOM 602 N N . PHE A 1 76 ? -15.835 -12.403 8.993 1.00 87.88 76 PHE A N 1
ATOM 603 C CA . PHE A 1 76 ? -15.696 -11.200 8.184 1.00 87.88 76 PHE A CA 1
ATOM 604 C C . PHE A 1 76 ? -15.292 -11.534 6.747 1.00 87.88 76 PHE A C 1
ATOM 606 O O . PHE A 1 76 ? -15.929 -11.046 5.818 1.00 87.88 76 PHE A O 1
ATOM 613 N N . CYS A 1 77 ? -14.274 -12.374 6.539 1.00 86.94 77 CYS A N 1
ATOM 614 C CA . CYS A 1 77 ? -13.820 -12.705 5.189 1.00 86.94 77 CYS A CA 1
ATOM 615 C C . CYS A 1 77 ? -14.858 -13.535 4.417 1.00 86.94 77 CYS A C 1
ATOM 617 O O . CYS A 1 77 ? -15.093 -13.259 3.242 1.00 86.94 77 CYS A O 1
ATOM 619 N N . ARG A 1 78 ? -15.537 -14.490 5.071 1.00 90.06 78 ARG A N 1
ATOM 620 C CA . ARG A 1 78 ? -16.665 -15.231 4.473 1.00 90.06 78 ARG A CA 1
ATOM 621 C C . ARG A 1 78 ? -17.771 -14.293 4.010 1.00 90.06 78 ARG A C 1
ATOM 623 O O . ARG A 1 78 ? -18.305 -14.464 2.919 1.00 90.06 78 ARG A O 1
ATOM 630 N N . TRP A 1 79 ? -18.102 -13.296 4.827 1.00 89.69 79 TRP A N 1
ATOM 631 C CA . TRP A 1 79 ? -19.052 -12.265 4.441 1.00 89.69 79 TRP A CA 1
ATOM 632 C C . TRP A 1 79 ? -18.509 -11.427 3.279 1.00 89.69 79 TRP A C 1
ATOM 634 O O . TRP A 1 79 ? -19.189 -11.299 2.262 1.00 89.69 79 TRP A O 1
ATOM 644 N N . LEU A 1 80 ? -17.283 -10.905 3.384 1.00 87.62 80 LEU A N 1
ATOM 645 C CA . LEU A 1 80 ? -16.668 -10.003 2.405 1.00 87.62 80 LEU A CA 1
ATOM 646 C C . LEU A 1 80 ? -16.628 -10.612 1.001 1.00 87.62 80 LEU A C 1
ATOM 648 O O . LEU A 1 80 ? -16.957 -9.926 0.041 1.00 87.62 80 LEU A O 1
ATOM 652 N N . PHE A 1 81 ? -16.270 -11.891 0.897 1.00 86.56 81 PHE A N 1
ATOM 653 C CA . PHE A 1 81 ? -16.154 -12.610 -0.373 1.00 86.56 81 PHE A CA 1
ATOM 654 C C . PHE A 1 81 ? -17.439 -13.339 -0.799 1.00 86.56 81 PHE A C 1
ATOM 656 O O . PHE A 1 81 ? -17.414 -14.116 -1.748 1.00 86.56 81 PHE A O 1
ATOM 663 N N . SER A 1 82 ? -18.568 -13.104 -0.124 1.00 89.00 82 SER A N 1
ATOM 664 C CA . SER A 1 82 ? -19.864 -13.635 -0.559 1.00 89.00 82 SER A CA 1
ATOM 665 C C . SER A 1 82 ? -20.398 -12.907 -1.800 1.00 89.00 82 SER A C 1
ATOM 667 O O . SER A 1 82 ? -20.109 -11.729 -2.023 1.00 89.00 82 SER A O 1
ATOM 669 N N . GLU A 1 83 ? -21.262 -13.577 -2.569 1.00 86.25 83 GLU A N 1
ATOM 670 C CA . GLU A 1 83 ? -21.929 -13.001 -3.751 1.00 86.25 83 GLU A CA 1
ATOM 671 C C . GLU A 1 83 ? -22.655 -11.677 -3.455 1.00 86.25 83 GLU A C 1
ATOM 673 O O . GLU A 1 83 ? -22.702 -10.783 -4.296 1.00 86.25 83 GLU A O 1
ATOM 678 N N . ALA A 1 84 ? -23.148 -11.489 -2.226 1.00 83.25 84 ALA A N 1
ATOM 679 C CA . ALA A 1 84 ? -23.825 -10.262 -1.798 1.00 83.25 84 ALA A CA 1
ATOM 680 C C . ALA A 1 84 ? -22.922 -9.008 -1.790 1.00 83.25 84 ALA A C 1
ATOM 682 O O . ALA A 1 84 ? -23.417 -7.882 -1.647 1.00 83.25 84 ALA A O 1
ATOM 683 N N . ASN A 1 85 ? -21.604 -9.191 -1.897 1.00 84.31 85 ASN A N 1
ATOM 684 C CA . ASN A 1 85 ? -20.600 -8.130 -1.911 1.00 84.31 85 ASN A CA 1
ATOM 685 C C . ASN A 1 85 ? -19.811 -8.073 -3.229 1.00 84.31 85 ASN A C 1
ATOM 687 O O . ASN A 1 85 ? -18.877 -7.277 -3.352 1.00 84.31 85 ASN A O 1
ATOM 691 N N . ARG A 1 86 ? -20.194 -8.861 -4.240 1.00 83.00 86 ARG A N 1
ATOM 692 C CA . ARG A 1 86 ? -19.542 -8.851 -5.553 1.00 83.00 86 ARG A CA 1
ATOM 693 C C . ARG A 1 86 ? -19.606 -7.455 -6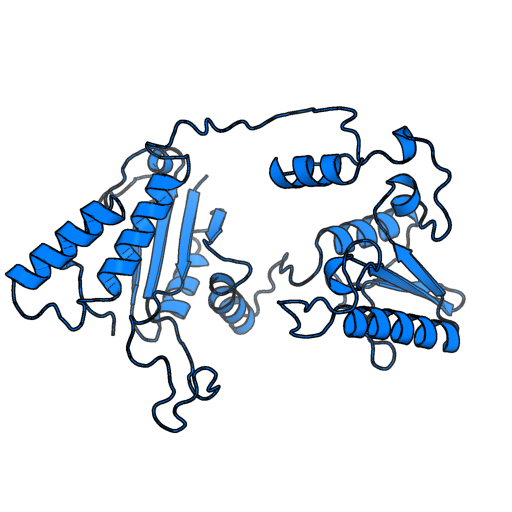.189 1.00 83.00 86 ARG A C 1
ATOM 695 O O . ARG A 1 86 ? -20.651 -6.810 -6.178 1.00 83.00 86 ARG A O 1
ATOM 702 N N . GLY A 1 87 ? -18.479 -6.982 -6.729 1.00 78.50 87 GLY A N 1
ATOM 703 C CA . GLY A 1 87 ? -18.370 -5.653 -7.353 1.00 78.50 87 GLY A CA 1
ATOM 704 C C . GLY A 1 87 ? -18.322 -4.474 -6.369 1.00 78.50 87 GLY A C 1
ATOM 705 O O . GLY A 1 87 ? -18.547 -3.335 -6.768 1.00 78.50 87 GLY A O 1
ATOM 706 N N . THR A 1 88 ? -18.061 -4.737 -5.087 1.00 79.25 88 THR A N 1
ATOM 707 C CA . THR A 1 88 ? -17.896 -3.701 -4.056 1.00 79.25 88 THR A CA 1
ATOM 708 C C . THR A 1 88 ? -16.432 -3.276 -3.959 1.00 79.25 88 THR A C 1
ATOM 710 O O . THR A 1 88 ? -15.542 -4.126 -3.936 1.00 79.25 88 THR A O 1
ATOM 713 N N . GLU A 1 89 ? -16.178 -1.974 -3.840 1.00 78.12 89 GLU A N 1
ATOM 714 C CA . GLU A 1 89 ? -14.838 -1.449 -3.573 1.00 78.12 89 GLU A CA 1
ATOM 715 C C . GLU A 1 89 ? -14.589 -1.390 -2.068 1.00 78.12 89 GLU A C 1
ATOM 717 O O . GLU A 1 89 ? -15.419 -0.894 -1.301 1.00 78.12 89 GLU A O 1
ATOM 722 N N . VAL A 1 90 ? -13.446 -1.917 -1.630 1.00 76.12 90 VAL A N 1
ATOM 723 C CA . VAL A 1 90 ? -13.112 -2.019 -0.209 1.00 76.12 90 VAL A CA 1
ATOM 724 C C . VAL A 1 90 ? -12.041 -1.001 0.146 1.00 76.12 90 VAL A C 1
ATOM 726 O O . VAL A 1 90 ? -10.925 -1.056 -0.367 1.00 76.12 90 VAL A O 1
ATOM 729 N N . LEU A 1 91 ? -12.359 -0.105 1.074 1.00 71.81 91 LEU A N 1
ATOM 730 C CA . LEU A 1 91 ? -11.419 0.859 1.630 1.00 71.81 91 LEU A CA 1
ATOM 731 C C . LEU A 1 91 ? -10.974 0.369 3.012 1.00 71.81 91 LEU A C 1
ATOM 733 O O . LEU A 1 91 ? -11.790 0.117 3.895 1.00 71.81 91 LEU A O 1
ATOM 737 N N . CYS A 1 92 ? -9.668 0.205 3.198 1.00 69.81 92 CYS A N 1
ATOM 738 C CA . CYS A 1 92 ? -9.078 -0.200 4.475 1.00 69.81 92 CYS A CA 1
ATOM 739 C C . CYS A 1 92 ? -8.291 0.971 5.062 1.00 69.81 92 CYS A C 1
ATOM 741 O O . CYS A 1 92 ? -7.552 1.641 4.338 1.00 69.81 92 CYS A O 1
ATOM 743 N N . HIS A 1 93 ? -8.403 1.199 6.370 1.00 63.84 93 HIS A N 1
ATOM 744 C CA . HIS A 1 93 ? -7.721 2.314 7.032 1.00 63.84 93 HIS A CA 1
ATOM 745 C C . HIS A 1 93 ? -6.183 2.183 7.022 1.00 63.84 93 HIS A C 1
ATOM 747 O O . HIS A 1 93 ? -5.473 3.187 7.007 1.00 63.84 93 HIS A O 1
ATOM 753 N N . ASN A 1 94 ? -5.655 0.954 7.005 1.00 62.06 94 ASN A N 1
ATOM 754 C CA . ASN A 1 94 ? -4.232 0.647 6.905 1.00 62.06 94 ASN A CA 1
ATOM 755 C C . ASN A 1 94 ? -3.983 -0.694 6.187 1.00 62.06 94 ASN A C 1
ATOM 757 O O . ASN A 1 94 ? -3.467 -1.656 6.769 1.00 62.06 94 ASN A O 1
ATOM 761 N N . PHE A 1 95 ? -4.297 -0.748 4.887 1.00 59.28 95 PHE A N 1
ATOM 762 C CA . PHE A 1 95 ? -4.076 -1.955 4.079 1.00 59.28 95 PHE A CA 1
ATOM 763 C C . PHE A 1 95 ? -2.602 -2.382 4.017 1.00 59.28 95 PHE A C 1
ATOM 765 O O . PHE A 1 95 ? -2.292 -3.564 4.137 1.00 59.28 95 PHE A O 1
ATOM 772 N N . LYS A 1 96 ? -1.667 -1.429 3.869 1.00 51.28 96 LYS A N 1
ATOM 773 C CA . LYS A 1 96 ? -0.219 -1.721 3.810 1.00 51.28 96 LYS A CA 1
ATOM 774 C C . LYS A 1 96 ? 0.321 -2.365 5.095 1.00 51.28 96 LYS A C 1
ATOM 776 O O . LYS A 1 96 ? 1.374 -2.994 5.051 1.00 51.28 96 LYS A O 1
ATOM 781 N N . GLY A 1 97 ? -0.372 -2.185 6.218 1.00 58.44 97 GLY A N 1
ATOM 782 C CA . GLY A 1 97 ? -0.027 -2.750 7.515 1.00 58.44 97 GLY A CA 1
ATOM 783 C C . GLY A 1 97 ? -0.961 -3.886 7.919 1.00 58.44 97 GLY A C 1
ATOM 784 O O . GLY A 1 97 ? -0.934 -4.964 7.336 1.00 58.44 97 GLY A O 1
ATOM 785 N N . TYR A 1 98 ? -1.738 -3.654 8.977 1.00 60.28 98 TYR A N 1
ATOM 786 C CA . TYR A 1 98 ? -2.441 -4.694 9.733 1.00 60.28 98 TYR A CA 1
ATOM 787 C C . TYR A 1 98 ? -3.711 -5.233 9.055 1.00 60.28 98 TYR A C 1
ATOM 789 O O . TYR A 1 98 ? -3.986 -6.425 9.196 1.00 60.28 98 TYR A O 1
ATOM 797 N N . ASP A 1 99 ? -4.443 -4.413 8.289 1.00 65.00 99 ASP A N 1
ATOM 798 C CA . ASP A 1 99 ? -5.743 -4.808 7.710 1.00 65.00 99 ASP A CA 1
ATOM 799 C C . ASP A 1 99 ? -5.629 -5.900 6.645 1.00 65.00 99 ASP A C 1
ATOM 801 O O . ASP A 1 99 ? -6.543 -6.704 6.467 1.00 65.00 99 ASP A O 1
ATOM 805 N N . SER A 1 100 ? -4.509 -5.941 5.918 1.00 66.31 100 SER A N 1
ATOM 806 C CA . SER A 1 100 ? -4.333 -6.904 4.830 1.00 66.31 100 SER A CA 1
ATOM 807 C C . SER A 1 100 ? -4.056 -8.318 5.328 1.00 66.31 100 SER A C 1
ATOM 809 O O . SER A 1 100 ? -4.404 -9.270 4.635 1.00 66.31 100 SER A O 1
ATOM 811 N N . TYR A 1 101 ? -3.474 -8.498 6.520 1.00 65.50 101 TYR A N 1
ATOM 812 C CA . TYR A 1 101 ? -3.061 -9.824 6.996 1.00 65.50 101 TYR A CA 1
ATOM 813 C C . TYR A 1 101 ? -4.221 -10.827 7.090 1.00 65.50 101 TYR A C 1
ATOM 815 O O . TYR A 1 101 ? -4.077 -11.919 6.538 1.00 65.50 101 TYR A O 1
ATOM 823 N N . PRO A 1 102 ? -5.367 -10.511 7.727 1.00 70.62 102 PRO A N 1
ATOM 824 C CA . PRO A 1 102 ? -6.495 -11.438 7.809 1.00 70.62 102 PRO A CA 1
ATOM 825 C C . PRO A 1 102 ? -7.083 -11.771 6.437 1.00 70.62 102 PRO A C 1
ATOM 827 O O . PRO A 1 102 ? -7.354 -12.936 6.159 1.00 70.62 102 PRO A O 1
ATOM 830 N N . ILE A 1 103 ? -7.214 -10.764 5.567 1.00 76.25 103 ILE A N 1
ATOM 831 C CA . ILE A 1 103 ? -7.786 -10.910 4.224 1.00 76.25 103 ILE A CA 1
ATOM 832 C C . ILE A 1 103 ? -6.878 -11.791 3.359 1.00 76.25 103 ILE A C 1
ATOM 834 O O . ILE A 1 103 ? -7.328 -12.788 2.799 1.00 76.25 103 ILE A O 1
ATOM 838 N N . LEU A 1 104 ? -5.580 -11.481 3.298 1.00 69.62 104 LEU A N 1
ATOM 839 C CA . LEU A 1 104 ? -4.599 -12.256 2.535 1.00 69.62 104 LEU A CA 1
ATOM 840 C C . LEU A 1 104 ? -4.457 -13.684 3.074 1.00 69.62 104 LEU A C 1
ATOM 842 O O . LEU A 1 104 ? -4.342 -14.626 2.293 1.00 69.62 104 LEU A O 1
ATOM 846 N N . GLN A 1 105 ? -4.491 -13.866 4.398 1.00 67.44 105 GLN A N 1
ATOM 847 C CA . GLN A 1 105 ? -4.439 -15.192 5.011 1.00 67.44 105 GLN A CA 1
ATOM 848 C C . GLN A 1 105 ? -5.680 -16.024 4.666 1.00 67.44 105 GLN A C 1
ATOM 850 O O . GLN A 1 105 ? -5.547 -17.217 4.395 1.00 67.44 105 GLN A O 1
ATOM 855 N N . TYR A 1 106 ? -6.868 -15.416 4.665 1.00 78.38 106 TYR A N 1
ATOM 856 C CA . TYR A 1 106 ? -8.098 -16.084 4.252 1.00 78.38 106 TYR A CA 1
ATOM 857 C C . TYR A 1 106 ? -8.054 -16.479 2.772 1.00 78.38 106 TYR A C 1
ATOM 859 O O . TYR A 1 106 ? -8.317 -17.635 2.448 1.00 78.38 106 TYR A O 1
ATOM 867 N N . LEU A 1 107 ? -7.664 -15.560 1.885 1.00 74.38 107 LEU A N 1
ATOM 868 C CA . LEU A 1 107 ? -7.516 -15.835 0.452 1.00 74.38 107 LEU A CA 1
ATOM 869 C C . LEU A 1 107 ? -6.553 -17.004 0.200 1.00 74.38 107 LEU A C 1
ATOM 871 O O . LEU A 1 107 ? -6.912 -17.959 -0.485 1.00 74.38 107 LEU A O 1
ATOM 875 N N . TYR A 1 108 ? -5.385 -16.990 0.853 1.00 67.56 108 TYR A N 1
ATOM 876 C CA . TYR A 1 108 ? -4.403 -18.073 0.774 1.00 67.56 108 TYR A CA 1
ATOM 877 C C . TYR A 1 108 ? -4.972 -19.423 1.235 1.00 67.56 108 TYR A C 1
ATOM 879 O O . TYR A 1 108 ? -4.832 -20.419 0.529 1.00 67.56 108 TYR A O 1
ATOM 887 N N . LYS A 1 109 ? -5.651 -19.464 2.393 1.00 70.19 109 LYS A N 1
ATOM 888 C CA . LYS A 1 109 ? -6.283 -20.692 2.912 1.00 70.19 109 LYS A CA 1
ATOM 889 C C . LYS A 1 109 ? -7.339 -21.263 1.961 1.00 70.19 109 LYS A C 1
ATOM 891 O O . LYS A 1 109 ? -7.531 -22.472 1.947 1.00 70.19 109 LYS A O 1
ATOM 896 N N . ASN A 1 110 ? -8.017 -20.406 1.200 1.00 76.19 110 ASN A N 1
ATOM 897 C CA . ASN A 1 110 ? -9.070 -20.797 0.264 1.00 76.19 110 ASN A CA 1
ATOM 898 C C . ASN A 1 110 ? -8.566 -20.934 -1.183 1.00 76.19 110 ASN A C 1
ATOM 900 O O . ASN A 1 110 ? -9.373 -21.075 -2.096 1.00 76.19 110 ASN A O 1
ATOM 904 N N . GLY A 1 111 ? -7.247 -20.888 -1.411 1.00 68.12 111 GLY A N 1
ATOM 905 C CA . GLY A 1 111 ? -6.660 -21.051 -2.743 1.00 68.12 111 GLY A CA 1
ATOM 906 C C . GLY A 1 111 ? -6.996 -19.924 -3.724 1.00 68.12 111 GLY A C 1
ATOM 907 O O . GLY A 1 111 ? -6.861 -20.108 -4.930 1.00 68.12 111 GLY A O 1
ATOM 908 N N . VAL A 1 112 ? -7.428 -18.761 -3.229 1.00 71.19 112 VAL A N 1
ATOM 909 C CA . VAL A 1 112 ? -7.748 -17.596 -4.056 1.00 71.19 112 VAL A CA 1
ATOM 910 C C . VAL A 1 112 ? -6.501 -16.727 -4.170 1.00 71.19 112 VAL A C 1
ATOM 912 O O . VAL A 1 112 ? -6.004 -16.196 -3.175 1.00 71.19 112 VAL A O 1
ATOM 915 N N . LEU A 1 113 ? -5.983 -16.577 -5.387 1.00 54.50 113 LEU A N 1
ATOM 916 C CA . LEU A 1 113 ? -4.835 -15.719 -5.657 1.00 54.50 113 LEU A CA 1
ATOM 917 C C . LEU A 1 113 ? -5.334 -14.307 -6.020 1.00 54.50 113 LEU A C 1
ATOM 919 O O . LEU A 1 113 ? -6.021 -14.165 -7.030 1.00 54.50 113 LEU A O 1
ATOM 923 N N . PRO A 1 114 ? -5.030 -13.258 -5.234 1.00 61.66 114 PRO A N 1
ATOM 924 C CA . PRO A 1 114 ? -5.382 -11.897 -5.622 1.00 61.66 114 PRO A CA 1
ATOM 925 C C . PRO A 1 114 ? -4.551 -11.464 -6.836 1.00 61.66 114 PRO A C 1
ATOM 927 O O . PRO A 1 114 ? -3.331 -11.622 -6.836 1.00 61.66 114 PRO A O 1
ATOM 930 N N . GLU A 1 115 ? -5.191 -10.847 -7.832 1.00 59.50 115 GLU A N 1
ATOM 931 C CA . GLU A 1 115 ? -4.507 -10.319 -9.025 1.00 59.50 115 GLU A CA 1
ATOM 932 C C . GLU A 1 115 ? -3.476 -9.223 -8.680 1.00 59.50 115 GLU A C 1
ATOM 934 O O . GLU A 1 115 ? -2.507 -9.014 -9.410 1.00 59.50 115 GLU A O 1
ATOM 939 N N . VAL A 1 116 ? -3.628 -8.543 -7.531 1.00 56.50 116 VAL A N 1
ATOM 940 C CA . VAL A 1 116 ? -2.705 -7.499 -7.065 1.00 56.50 116 VAL A CA 1
ATOM 941 C C . VAL A 1 116 ? -2.436 -7.615 -5.557 1.00 56.50 116 VAL A C 1
ATOM 943 O O . VAL A 1 116 ? -3.239 -7.188 -4.732 1.00 56.50 116 VAL A O 1
ATOM 946 N N . SER A 1 117 ? -1.255 -8.113 -5.168 1.00 45.91 117 SER A N 1
ATOM 947 C CA . SER A 1 117 ? -0.709 -7.949 -3.808 1.00 45.91 117 SER A CA 1
ATOM 948 C C . SER A 1 117 ? 0.650 -7.244 -3.867 1.00 45.91 117 SER A C 1
ATOM 950 O O . SER A 1 117 ? 1.692 -7.865 -4.086 1.00 45.91 117 SER A O 1
ATOM 952 N N . ALA A 1 118 ? 0.673 -5.919 -3.729 1.00 45.88 118 ALA A N 1
ATOM 953 C CA . ALA A 1 118 ? 1.898 -5.139 -3.894 1.00 45.88 118 ALA A CA 1
ATOM 954 C C . ALA A 1 118 ? 2.709 -5.054 -2.584 1.00 45.88 118 ALA A C 1
ATOM 956 O O . ALA A 1 118 ? 2.715 -4.026 -1.913 1.00 45.88 118 ALA A O 1
ATOM 957 N N . LYS A 1 119 ? 3.438 -6.125 -2.235 1.00 50.34 119 LYS A N 1
ATOM 958 C CA . LYS A 1 119 ? 4.700 -5.964 -1.473 1.00 50.34 119 LYS A CA 1
ATOM 959 C C . LYS A 1 119 ? 5.814 -5.380 -2.348 1.00 50.34 119 LYS A C 1
ATOM 961 O O . LYS A 1 119 ? 6.809 -4.893 -1.828 1.00 50.34 119 LYS A O 1
ATOM 966 N N . GLN A 1 120 ? 5.608 -5.422 -3.662 1.00 58.22 120 GLN A N 1
ATOM 967 C CA . GLN A 1 120 ? 6.536 -4.966 -4.681 1.00 58.22 120 GLN A CA 1
ATOM 968 C C . GLN A 1 120 ? 6.154 -3.587 -5.211 1.00 58.22 120 GLN A C 1
ATOM 970 O O . GLN A 1 120 ? 4.971 -3.241 -5.275 1.00 58.22 120 GLN A O 1
ATOM 975 N N . SER A 1 121 ? 7.162 -2.797 -5.587 1.00 64.69 121 SER A N 1
ATOM 976 C CA . SER A 1 121 ? 6.972 -1.457 -6.149 1.00 64.69 121 SER A CA 1
ATOM 977 C C . SER A 1 121 ? 6.085 -1.534 -7.396 1.00 64.69 121 SER A C 1
ATOM 979 O O . SER A 1 121 ? 6.468 -2.132 -8.396 1.00 64.69 121 SER A O 1
ATOM 981 N N . ILE A 1 122 ? 4.897 -0.915 -7.354 1.00 65.12 122 ILE A N 1
ATOM 982 C CA . ILE A 1 122 ? 3.994 -0.831 -8.518 1.00 65.12 122 ILE A CA 1
ATOM 983 C C . ILE A 1 122 ? 4.734 -0.204 -9.706 1.00 65.12 122 ILE A C 1
ATOM 985 O O . ILE A 1 122 ? 4.626 -0.710 -10.817 1.00 65.12 122 ILE A O 1
ATOM 989 N N . LYS A 1 123 ? 5.563 0.814 -9.440 1.00 64.06 123 LYS A N 1
ATOM 990 C CA . LYS A 1 123 ? 6.409 1.468 -10.446 1.00 64.06 123 LYS A CA 1
ATOM 991 C C . LYS A 1 123 ? 7.449 0.520 -11.046 1.00 64.06 123 LYS A C 1
ATOM 993 O O . LYS A 1 123 ? 7.688 0.585 -12.243 1.00 64.06 123 LYS A O 1
ATOM 998 N N . ALA A 1 124 ? 8.035 -0.373 -10.243 1.00 71.69 124 ALA A N 1
ATOM 999 C CA . ALA A 1 124 ? 8.974 -1.374 -10.752 1.00 71.69 124 ALA A CA 1
ATOM 1000 C C . ALA A 1 124 ? 8.269 -2.363 -11.683 1.00 71.69 124 ALA A C 1
ATOM 1002 O O . ALA A 1 124 ? 8.764 -2.636 -12.765 1.00 71.69 124 ALA A O 1
ATOM 1003 N N . ILE A 1 125 ? 7.083 -2.846 -11.303 1.00 77.62 125 ILE A N 1
ATOM 1004 C CA . ILE A 1 125 ? 6.313 -3.767 -12.146 1.00 77.62 125 ILE A CA 1
ATOM 1005 C C . ILE A 1 125 ? 5.858 -3.099 -13.445 1.00 77.62 125 ILE A C 1
ATOM 1007 O O . ILE A 1 125 ? 5.991 -3.702 -14.502 1.00 77.62 125 ILE A O 1
ATOM 1011 N N . GLN A 1 126 ? 5.359 -1.862 -13.377 1.00 70.31 126 GLN A N 1
ATOM 1012 C CA . GLN A 1 126 ? 4.975 -1.098 -14.567 1.00 70.31 126 GLN A CA 1
ATOM 1013 C C . GLN A 1 126 ? 6.164 -0.882 -15.504 1.00 70.31 126 GLN A C 1
ATOM 1015 O O . GLN A 1 126 ? 6.023 -1.059 -16.706 1.00 70.31 126 GLN A O 1
ATOM 1020 N N . TRP A 1 127 ? 7.339 -0.557 -14.959 1.00 73.12 127 TRP A N 1
ATOM 1021 C CA . TRP A 1 127 ? 8.562 -0.432 -15.747 1.00 73.12 127 TRP A CA 1
ATOM 1022 C C . TRP A 1 127 ? 8.964 -1.754 -16.415 1.00 73.12 127 TRP A C 1
ATOM 1024 O O . TRP A 1 127 ? 9.225 -1.771 -17.611 1.00 73.12 127 TRP A O 1
ATOM 1034 N N . LEU A 1 128 ? 8.963 -2.870 -15.680 1.00 79.81 128 LEU A N 1
ATOM 1035 C CA . LEU A 1 128 ? 9.296 -4.185 -16.242 1.00 79.81 128 LEU A CA 1
ATOM 1036 C C . LEU A 1 128 ? 8.320 -4.602 -17.347 1.00 79.81 128 LEU A C 1
ATOM 1038 O O . LEU A 1 128 ? 8.748 -5.147 -18.360 1.00 79.81 128 LEU A O 1
ATOM 1042 N N . GLN A 1 129 ? 7.028 -4.319 -17.166 1.00 76.19 129 GLN A N 1
ATOM 1043 C CA . GLN A 1 129 ? 6.007 -4.579 -18.175 1.00 76.19 129 GLN A CA 1
ATOM 1044 C C . GLN A 1 129 ? 6.204 -3.697 -19.413 1.00 76.19 129 GLN A C 1
ATOM 1046 O O . GLN A 1 129 ? 6.193 -4.215 -20.523 1.00 76.19 129 GLN A O 1
ATOM 1051 N N . PHE A 1 130 ? 6.470 -2.402 -19.224 1.00 68.88 130 PHE A N 1
ATOM 1052 C CA . PHE A 1 130 ? 6.776 -1.485 -20.320 1.00 68.88 130 PHE A CA 1
ATOM 1053 C C . PHE A 1 130 ? 7.965 -1.979 -21.154 1.00 68.88 130 PHE A C 1
ATOM 1055 O O . PHE A 1 130 ? 7.855 -2.058 -22.373 1.00 68.88 130 PHE A O 1
ATOM 1062 N N . ILE A 1 131 ? 9.074 -2.373 -20.517 1.00 72.75 131 ILE A N 1
ATOM 1063 C CA . ILE A 1 131 ? 10.242 -2.906 -21.234 1.00 72.75 131 ILE A CA 1
ATOM 1064 C C . ILE A 1 131 ? 9.902 -4.220 -21.947 1.00 72.75 131 ILE A C 1
ATOM 1066 O O . ILE A 1 131 ? 10.294 -4.412 -23.091 1.00 72.75 131 ILE A O 1
ATOM 1070 N N . SER A 1 132 ? 9.160 -5.115 -21.289 1.00 77.81 132 SER A N 1
ATOM 1071 C CA . SER A 1 132 ? 8.731 -6.392 -21.872 1.00 77.81 132 SER A CA 1
ATOM 1072 C C . SER A 1 132 ? 7.925 -6.185 -23.159 1.00 77.81 132 SER A C 1
ATOM 1074 O O . SER A 1 132 ? 8.164 -6.871 -24.150 1.00 77.81 132 SER A O 1
ATOM 1076 N N . GLU A 1 133 ? 7.020 -5.207 -23.160 1.00 70.19 133 GLU A N 1
ATOM 1077 C CA . GLU A 1 133 ? 6.186 -4.850 -24.311 1.00 70.19 133 GLU A CA 1
ATOM 1078 C C . GLU A 1 133 ? 6.974 -4.098 -25.395 1.00 70.19 133 GLU A C 1
ATOM 1080 O O . GLU A 1 133 ? 6.816 -4.397 -26.577 1.00 70.19 133 GLU A O 1
ATOM 1085 N N . SER A 1 134 ? 7.843 -3.163 -25.002 1.00 60.75 134 SER A N 1
ATOM 1086 C CA . SER A 1 134 ? 8.583 -2.290 -25.927 1.00 60.75 134 SER A CA 1
ATOM 1087 C C . SER A 1 134 ? 9.688 -3.039 -26.669 1.00 60.75 134 SER A C 1
ATOM 1089 O O . SER A 1 134 ? 9.810 -2.917 -27.885 1.00 60.75 134 SER A O 1
ATOM 1091 N N . ASP A 1 135 ? 10.455 -3.858 -25.946 1.00 75.56 135 ASP A N 1
ATOM 1092 C CA . ASP A 1 135 ? 11.535 -4.671 -26.514 1.00 75.56 135 ASP A CA 1
ATOM 1093 C C . ASP A 1 135 ? 11.004 -6.011 -27.073 1.00 75.56 135 ASP A C 1
ATOM 1095 O O . ASP A 1 135 ? 11.761 -6.769 -27.677 1.00 75.56 135 ASP A O 1
ATOM 1099 N N . VAL A 1 136 ? 9.711 -6.320 -26.885 1.00 81.12 136 VAL A N 1
ATOM 1100 C CA . VAL A 1 136 ? 9.065 -7.590 -27.275 1.00 81.12 136 VAL A CA 1
ATOM 1101 C C . VAL A 1 136 ? 9.809 -8.806 -26.694 1.00 81.12 136 VAL A C 1
ATOM 1103 O O . VAL A 1 136 ? 10.101 -9.792 -27.373 1.00 81.12 136 VAL A O 1
ATOM 1106 N N . ILE A 1 137 ? 10.125 -8.736 -25.399 1.00 85.50 137 ILE A N 1
ATOM 1107 C CA . ILE A 1 137 ? 10.846 -9.774 -24.647 1.00 85.50 137 ILE A CA 1
ATOM 1108 C C . ILE A 1 137 ? 10.027 -10.256 -23.453 1.00 85.50 137 ILE A C 1
ATOM 1110 O O . ILE A 1 137 ? 9.301 -9.491 -22.828 1.00 85.50 137 ILE A O 1
ATOM 1114 N N . ASP A 1 138 ? 10.172 -11.526 -23.081 1.00 87.88 138 ASP A N 1
ATOM 1115 C CA . ASP A 1 138 ? 9.486 -12.098 -21.917 1.00 87.88 138 ASP A CA 1
ATOM 1116 C C . ASP A 1 138 ? 10.338 -11.929 -20.650 1.00 87.88 138 ASP A C 1
ATOM 1118 O O . ASP A 1 138 ? 11.281 -12.692 -20.409 1.00 87.88 138 ASP A O 1
ATOM 1122 N N . ILE A 1 139 ? 10.021 -10.910 -19.845 1.00 88.62 139 ILE A N 1
ATOM 1123 C CA . ILE A 1 139 ? 10.681 -10.676 -18.557 1.00 88.62 139 ILE A CA 1
ATOM 1124 C C . ILE A 1 139 ? 9.917 -11.413 -17.453 1.00 88.62 139 ILE A C 1
ATOM 1126 O O . ILE A 1 139 ? 8.746 -11.155 -17.182 1.00 88.62 139 ILE A O 1
ATOM 1130 N N . THR A 1 140 ? 10.604 -12.301 -16.741 1.00 90.12 140 THR A N 1
ATOM 1131 C CA . THR A 1 140 ? 10.089 -12.954 -15.532 1.00 90.12 140 THR A CA 1
ATOM 1132 C C . THR A 1 140 ? 10.248 -12.036 -14.319 1.00 90.12 140 THR A C 1
ATOM 1134 O O . THR A 1 140 ? 11.355 -11.594 -14.025 1.00 90.12 140 THR A O 1
ATOM 1137 N N . HIS A 1 141 ? 9.162 -11.768 -13.594 1.00 87.25 141 HIS A N 1
ATOM 1138 C CA . HIS A 1 141 ? 9.120 -10.893 -12.421 1.00 87.25 141 HIS A CA 1
ATOM 1139 C C . HIS A 1 141 ? 8.041 -11.322 -11.406 1.00 87.25 141 HIS A C 1
ATOM 1141 O O . HIS A 1 141 ? 7.288 -12.283 -11.591 1.00 87.25 141 HIS A O 1
ATOM 1147 N N . ALA A 1 142 ? 7.929 -10.585 -10.299 1.00 81.00 142 ALA A N 1
ATOM 1148 C CA . ALA A 1 142 ? 7.073 -10.944 -9.164 1.00 81.00 142 ALA A CA 1
ATOM 1149 C C . ALA A 1 142 ? 5.571 -11.131 -9.475 1.00 81.00 142 ALA A C 1
ATOM 1151 O O . ALA A 1 142 ? 4.887 -11.808 -8.711 1.00 81.00 142 ALA A O 1
ATOM 1152 N N . ARG A 1 143 ? 5.046 -10.526 -10.553 1.00 77.00 143 ARG A N 1
ATOM 1153 C CA . ARG A 1 143 ? 3.612 -10.572 -10.909 1.00 77.00 143 ARG A CA 1
ATOM 1154 C C . ARG A 1 143 ? 3.261 -11.554 -12.028 1.00 77.00 143 ARG A C 1
ATOM 1156 O O . ARG A 1 143 ? 2.084 -11.676 -12.339 1.00 77.00 143 ARG A O 1
ATOM 1163 N N . ASN A 1 144 ? 4.236 -12.258 -12.602 1.00 77.88 144 ASN A N 1
ATOM 1164 C CA . ASN A 1 144 ? 3.966 -13.341 -13.548 1.00 77.88 144 ASN A CA 1
ATOM 1165 C C . ASN A 1 144 ? 4.450 -14.702 -13.003 1.00 77.88 144 ASN A C 1
ATOM 1167 O O . ASN A 1 144 ? 3.654 -15.450 -12.443 1.00 77.88 144 ASN A O 1
ATOM 1171 N N . ARG A 1 145 ? 5.745 -15.028 -13.089 1.00 81.38 145 ARG A N 1
ATOM 1172 C CA . ARG A 1 145 ? 6.331 -16.345 -12.772 1.00 81.38 145 ARG A CA 1
ATOM 1173 C C . ARG A 1 145 ? 7.201 -16.345 -11.506 1.00 81.38 145 ARG A C 1
ATOM 1175 O O . ARG A 1 145 ? 7.836 -17.358 -11.209 1.00 81.38 145 ARG A O 1
ATOM 1182 N N . ARG A 1 146 ? 7.116 -15.263 -10.715 1.00 79.06 146 ARG A N 1
ATOM 1183 C CA . ARG A 1 146 ? 7.900 -14.929 -9.504 1.00 79.06 146 ARG A CA 1
ATOM 1184 C C . ARG A 1 146 ? 9.308 -14.415 -9.811 1.00 79.06 146 ARG A C 1
ATOM 1186 O O . ARG A 1 146 ? 9.835 -14.605 -10.897 1.00 79.06 146 ARG A O 1
ATOM 1193 N N . GLU A 1 147 ? 9.902 -13.745 -8.826 1.00 85.50 147 GLU A N 1
ATOM 1194 C CA . GLU A 1 147 ? 11.275 -13.231 -8.896 1.00 85.50 147 GLU A CA 1
ATOM 1195 C C . GLU A 1 147 ? 12.283 -14.373 -9.058 1.00 85.50 147 GLU A C 1
ATOM 1197 O O . GLU A 1 147 ? 12.177 -15.427 -8.418 1.00 85.50 147 GLU A O 1
ATOM 1202 N N . LYS A 1 148 ? 13.283 -14.160 -9.916 1.00 91.31 148 LYS A N 1
ATOM 1203 C CA . LYS A 1 148 ? 14.333 -15.147 -10.170 1.00 91.31 148 LYS A CA 1
ATOM 1204 C C . LYS A 1 148 ? 15.379 -15.087 -9.058 1.00 91.31 148 LYS A C 1
ATOM 1206 O O . LYS A 1 148 ? 15.997 -14.049 -8.839 1.00 91.31 148 LYS A O 1
ATOM 1211 N N . GLN A 1 149 ? 15.631 -16.219 -8.401 1.00 92.62 149 GLN A N 1
ATOM 1212 C CA . GLN A 1 149 ? 16.760 -16.371 -7.481 1.00 92.62 149 GLN A CA 1
ATOM 1213 C C . GLN A 1 149 ? 18.062 -16.582 -8.270 1.00 92.62 149 GLN A C 1
ATOM 1215 O O . GLN A 1 149 ? 18.157 -17.496 -9.092 1.00 92.62 149 GLN A O 1
ATOM 1220 N N . ILE A 1 150 ? 19.077 -15.764 -7.991 1.00 90.81 150 ILE A N 1
ATOM 1221 C CA . ILE A 1 150 ? 20.406 -15.803 -8.605 1.00 90.81 150 ILE A CA 1
ATOM 1222 C C . ILE A 1 150 ? 21.449 -15.750 -7.486 1.00 90.81 150 ILE A C 1
ATOM 1224 O O . ILE A 1 150 ? 21.746 -14.699 -6.915 1.00 90.81 150 ILE A O 1
ATOM 1228 N N . GLY A 1 151 ? 21.997 -16.917 -7.139 1.00 89.69 151 GLY A N 1
ATOM 1229 C CA . GLY A 1 151 ? 22.842 -17.047 -5.952 1.00 89.69 151 GLY A CA 1
ATOM 1230 C C . GLY A 1 151 ? 22.072 -16.636 -4.689 1.00 89.69 151 GLY A C 1
ATOM 1231 O O . GLY A 1 151 ? 20.966 -17.139 -4.483 1.00 89.69 151 GLY A O 1
ATOM 1232 N N . PRO A 1 152 ? 22.604 -15.731 -3.847 1.00 89.88 152 PRO A N 1
ATOM 1233 C CA . PRO A 1 152 ? 21.917 -15.293 -2.634 1.00 89.88 152 PRO A CA 1
ATOM 1234 C C . PRO A 1 152 ? 20.867 -14.192 -2.877 1.00 89.88 152 PRO A C 1
ATOM 1236 O O . PRO A 1 152 ? 20.176 -13.811 -1.936 1.00 89.88 152 PRO A O 1
ATOM 1239 N N . PHE A 1 153 ? 20.722 -13.682 -4.106 1.00 89.62 153 PHE A N 1
ATOM 1240 C CA . PHE A 1 153 ? 19.869 -12.529 -4.407 1.00 89.62 153 PHE A CA 1
ATOM 1241 C C . PHE A 1 153 ? 18.629 -12.904 -5.227 1.00 89.62 153 PHE A C 1
ATOM 1243 O O . PHE A 1 153 ? 18.679 -13.804 -6.061 1.00 89.62 153 PHE A O 1
ATOM 1250 N N . LEU A 1 154 ? 17.531 -12.174 -5.022 1.00 89.94 154 LEU A N 1
ATOM 1251 C CA . LEU A 1 154 ? 16.350 -12.181 -5.893 1.00 89.94 154 LEU A CA 1
ATOM 1252 C C . LEU A 1 154 ? 16.438 -11.007 -6.866 1.00 89.94 154 LEU A C 1
ATOM 1254 O O . LEU A 1 154 ? 16.776 -9.911 -6.425 1.00 89.94 154 LEU A O 1
ATOM 1258 N N . ALA A 1 155 ? 16.162 -11.236 -8.148 1.00 89.31 155 ALA A N 1
ATOM 1259 C CA . ALA A 1 155 ? 16.095 -10.198 -9.176 1.00 89.31 155 ALA A CA 1
ATOM 1260 C C . ALA A 1 155 ? 14.671 -9.643 -9.330 1.00 89.31 155 ALA A C 1
ATOM 1262 O O . ALA A 1 155 ? 13.725 -10.438 -9.353 1.00 89.31 155 ALA A O 1
ATOM 1263 N N . ASP A 1 156 ? 14.531 -8.320 -9.495 1.00 88.06 156 ASP A N 1
ATOM 1264 C CA . ASP A 1 156 ? 13.216 -7.689 -9.711 1.00 88.06 156 ASP A CA 1
ATOM 1265 C C . ASP A 1 156 ? 12.602 -8.160 -11.043 1.00 88.06 156 ASP A C 1
ATOM 1267 O O . ASP A 1 156 ? 11.419 -8.505 -11.106 1.00 88.06 156 ASP A O 1
ATOM 1271 N N . GLY A 1 157 ? 13.430 -8.230 -12.094 1.00 9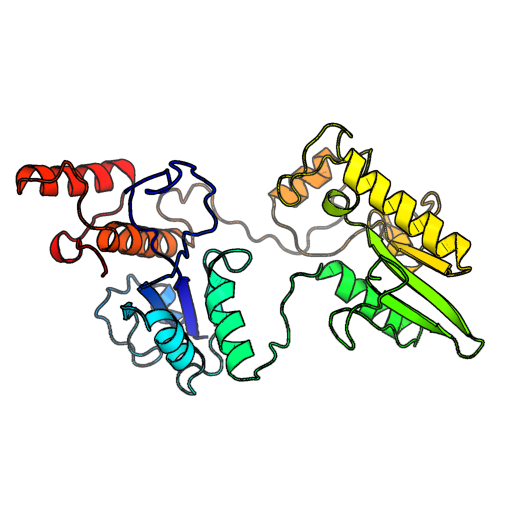1.44 157 GLY A N 1
ATOM 1272 C CA . GLY A 1 157 ? 13.117 -8.841 -13.383 1.00 91.44 157 GLY A CA 1
ATOM 1273 C C . GLY A 1 157 ? 14.288 -9.649 -13.952 1.00 91.44 157 GLY A C 1
ATOM 1274 O O . GLY A 1 157 ? 15.454 -9.313 -13.744 1.00 91.44 157 GLY A O 1
ATOM 1275 N N . TYR A 1 158 ? 13.989 -10.720 -14.686 1.00 94.00 158 TYR A N 1
ATOM 1276 C CA . TYR A 1 158 ? 14.978 -11.578 -15.342 1.00 94.00 158 TYR A CA 1
ATOM 1277 C C . TYR A 1 158 ? 14.533 -11.957 -16.750 1.00 94.00 158 TYR A C 1
ATOM 1279 O O . TYR A 1 158 ? 13.395 -12.380 -16.949 1.00 94.00 158 TYR A O 1
ATOM 1287 N N . HIS A 1 159 ? 15.455 -11.871 -17.699 1.00 93.06 159 HIS A N 1
ATOM 1288 C CA . HIS A 1 159 ? 15.283 -12.356 -19.059 1.00 93.06 159 HIS A CA 1
ATOM 1289 C C . HIS A 1 159 ? 16.527 -13.140 -19.486 1.00 93.06 159 HIS A C 1
ATOM 1291 O O . HIS A 1 159 ? 17.643 -12.833 -19.067 1.00 93.06 159 HIS A O 1
ATOM 1297 N N . GLU A 1 160 ? 16.328 -14.159 -20.311 1.00 92.81 160 GLU A N 1
ATOM 1298 C CA . GLU A 1 160 ? 17.403 -14.924 -20.933 1.00 92.81 160 GLU A CA 1
ATOM 1299 C C . GLU A 1 160 ? 17.118 -14.978 -22.429 1.00 92.81 160 GLU A C 1
ATOM 1301 O O . GLU A 1 160 ? 16.034 -15.401 -22.838 1.00 92.81 160 GLU A O 1
ATOM 1306 N N . THR A 1 161 ? 18.055 -14.474 -23.223 1.00 88.81 161 THR A N 1
ATOM 1307 C CA . THR A 1 161 ? 17.918 -14.389 -24.675 1.00 88.81 161 THR A CA 1
ATOM 1308 C C . THR A 1 161 ? 18.092 -15.769 -25.317 1.00 88.81 161 THR A C 1
ATOM 1310 O O . THR A 1 161 ? 18.560 -16.722 -24.690 1.00 88.81 161 THR A O 1
ATOM 1313 N N . LEU A 1 162 ? 17.730 -15.897 -26.597 1.00 87.44 162 LEU A N 1
ATOM 1314 C CA . LEU A 1 162 ? 17.839 -17.168 -27.329 1.00 87.44 162 LEU A CA 1
ATOM 1315 C C . LEU A 1 162 ? 19.287 -17.660 -27.483 1.00 87.44 162 LEU A C 1
ATOM 1317 O O . LEU A 1 162 ? 19.525 -18.863 -27.538 1.00 87.44 162 LEU A O 1
ATOM 1321 N N . ASP A 1 163 ? 20.246 -16.739 -27.537 1.00 90.19 163 ASP A N 1
ATOM 1322 C CA . ASP A 1 163 ? 21.687 -17.002 -27.556 1.00 90.19 163 ASP A CA 1
ATOM 1323 C C . ASP A 1 163 ? 22.284 -17.228 -26.152 1.00 90.19 163 ASP A C 1
ATOM 1325 O O . ASP A 1 163 ? 23.480 -17.492 -26.021 1.00 90.19 163 ASP A O 1
ATOM 1329 N N . GLY A 1 164 ? 21.452 -17.208 -25.105 1.00 88.81 164 GLY A N 1
ATOM 1330 C CA . GLY A 1 164 ? 21.830 -17.549 -23.733 1.00 88.81 164 GLY A CA 1
ATOM 1331 C C . GLY A 1 164 ? 22.405 -16.390 -22.917 1.00 88.81 164 GLY A C 1
ATOM 1332 O O . GLY A 1 164 ? 22.948 -16.625 -21.831 1.00 88.81 164 GLY A O 1
ATOM 1333 N N . GLU A 1 165 ? 22.297 -15.145 -23.395 1.00 89.88 165 GLU A N 1
ATOM 1334 C CA . GLU A 1 165 ? 22.637 -13.958 -22.609 1.00 89.88 165 GLU A CA 1
ATOM 1335 C C . GLU A 1 165 ? 21.628 -13.802 -21.466 1.00 89.88 165 GLU A C 1
ATOM 1337 O O . GLU A 1 165 ? 20.413 -13.836 -21.657 1.00 89.88 165 GLU A O 1
ATOM 1342 N N . LYS A 1 166 ? 22.136 -13.616 -20.246 1.00 92.00 166 LYS A N 1
ATOM 1343 C CA . LYS A 1 166 ? 21.315 -13.450 -19.043 1.00 92.00 166 LYS A CA 1
ATOM 1344 C C . LYS A 1 166 ? 21.275 -11.988 -18.658 1.00 92.00 166 LYS A C 1
ATOM 1346 O O . LYS A 1 166 ? 22.318 -11.390 -18.382 1.00 92.00 166 LYS A O 1
ATOM 1351 N N . ILE A 1 167 ? 20.068 -11.446 -18.569 1.00 90.62 167 ILE A N 1
ATOM 1352 C CA . ILE A 1 167 ? 19.818 -10.042 -18.267 1.00 90.62 167 ILE A CA 1
ATOM 1353 C C . ILE A 1 167 ? 18.968 -9.949 -17.002 1.00 90.62 167 ILE A C 1
ATOM 1355 O O . ILE A 1 167 ? 17.913 -10.572 -16.877 1.00 90.62 167 ILE A O 1
ATOM 1359 N N . VAL A 1 168 ? 19.441 -9.155 -16.049 1.00 91.00 168 VAL A N 1
ATOM 1360 C CA . VAL A 1 168 ? 18.745 -8.829 -14.804 1.00 91.00 168 VAL A CA 1
ATOM 1361 C C . VAL A 1 168 ? 18.335 -7.363 -14.832 1.00 91.00 168 VAL A C 1
ATOM 1363 O O . VAL A 1 168 ? 19.153 -6.486 -15.104 1.00 91.00 168 VAL A O 1
ATOM 1366 N N . TYR A 1 169 ? 17.067 -7.107 -14.533 1.00 88.12 169 TYR A N 1
ATOM 1367 C CA . TYR A 1 169 ? 16.462 -5.783 -14.472 1.00 88.12 169 TYR A CA 1
ATOM 1368 C C . TYR A 1 169 ? 16.230 -5.422 -13.010 1.00 88.12 169 TYR A C 1
ATOM 1370 O O . TYR A 1 169 ? 15.579 -6.178 -12.291 1.00 88.12 169 TYR A O 1
ATOM 1378 N N . GLU A 1 170 ? 16.763 -4.283 -12.574 1.00 85.12 170 GLU A N 1
ATOM 1379 C CA . GLU A 1 170 ? 16.710 -3.848 -11.176 1.00 85.12 170 GLU A CA 1
ATOM 1380 C C . GLU A 1 170 ? 16.165 -2.425 -11.061 1.00 85.12 170 GLU A C 1
ATOM 1382 O O . GLU A 1 170 ? 16.674 -1.484 -11.681 1.00 85.12 170 GLU A O 1
ATOM 1387 N N . PHE A 1 171 ? 15.152 -2.256 -10.216 1.00 80.31 171 PHE A N 1
ATOM 1388 C CA . PHE A 1 171 ? 14.544 -0.970 -9.914 1.00 80.31 171 PHE A CA 1
ATOM 1389 C C . PHE A 1 171 ? 15.048 -0.477 -8.555 1.00 80.31 171 PHE A C 1
ATOM 1391 O O . PHE A 1 171 ? 14.585 -0.910 -7.500 1.00 80.31 171 PHE A O 1
ATOM 1398 N N . HIS A 1 172 ? 15.984 0.475 -8.541 1.00 75.50 172 HIS A N 1
ATOM 1399 C CA . HIS A 1 172 ? 16.579 0.939 -7.285 1.00 75.50 172 HIS A CA 1
ATOM 1400 C C . HIS A 1 172 ? 15.894 2.182 -6.720 1.00 75.50 172 HIS A C 1
ATOM 1402 O O . HIS A 1 172 ? 16.325 3.319 -6.906 1.00 75.50 172 HIS A O 1
ATOM 1408 N N . GLY A 1 173 ? 14.840 1.966 -5.932 1.00 68.94 173 GLY A N 1
ATOM 1409 C CA . GLY A 1 173 ? 14.246 3.035 -5.130 1.00 68.94 173 GLY A CA 1
ATOM 1410 C C . GLY A 1 173 ? 15.219 3.569 -4.066 1.00 68.94 173 GLY A C 1
ATOM 1411 O O . GLY A 1 173 ? 15.719 2.800 -3.243 1.00 68.94 173 GLY A O 1
ATOM 1412 N N . CYS A 1 174 ? 15.424 4.893 -4.012 1.00 63.34 174 CYS A N 1
ATOM 1413 C CA . CYS A 1 174 ? 16.389 5.551 -3.113 1.00 63.34 174 CYS A CA 1
ATOM 1414 C C . CYS A 1 174 ? 16.276 5.144 -1.633 1.00 63.34 174 CYS A C 1
ATOM 1416 O O . CYS A 1 174 ? 17.276 5.167 -0.922 1.00 63.34 174 CYS A O 1
ATOM 1418 N N . PHE A 1 175 ? 15.067 4.828 -1.160 1.00 63.62 175 PHE A N 1
ATOM 1419 C CA . PHE A 1 175 ? 14.796 4.433 0.226 1.00 63.62 175 PHE A CA 1
ATOM 1420 C C . PHE A 1 175 ? 15.223 2.988 0.542 1.00 63.62 175 PHE A C 1
ATOM 1422 O O . PHE A 1 175 ? 15.649 2.709 1.659 1.00 63.62 175 PHE A O 1
ATOM 1429 N N . TRP A 1 176 ? 15.125 2.078 -0.431 1.00 74.88 176 TRP A N 1
ATOM 1430 C CA . TRP A 1 176 ? 15.392 0.644 -0.248 1.00 74.88 176 TRP A CA 1
ATOM 1431 C C . TRP A 1 176 ? 16.815 0.241 -0.642 1.00 74.88 176 TRP A C 1
ATOM 1433 O O . TRP A 1 176 ? 17.360 -0.696 -0.068 1.00 74.88 176 TRP A O 1
ATOM 1443 N N . HIS A 1 177 ? 17.422 0.982 -1.574 1.00 74.62 177 HIS A N 1
ATOM 1444 C CA . HIS A 1 177 ? 18.762 0.714 -2.118 1.00 74.62 177 HIS A CA 1
ATOM 1445 C C . HIS A 1 177 ? 19.796 1.782 -1.748 1.00 74.62 177 HIS A C 1
ATOM 1447 O O . HIS A 1 177 ? 20.949 1.696 -2.154 1.00 74.62 177 HIS A O 1
ATOM 1453 N N . THR A 1 178 ? 19.380 2.782 -0.968 1.00 70.12 178 THR A N 1
ATOM 1454 C CA . THR A 1 178 ? 20.169 3.945 -0.554 1.00 70.12 178 THR A CA 1
ATOM 1455 C C . THR A 1 178 ? 20.722 4.772 -1.710 1.00 70.12 178 THR A C 1
ATOM 1457 O O . THR A 1 178 ? 21.679 4.416 -2.386 1.00 70.12 178 THR A O 1
ATOM 1460 N N . CYS A 1 179 ? 20.188 5.981 -1.862 1.00 68.94 179 CYS A N 1
ATOM 1461 C CA . CYS A 1 179 ? 20.858 7.025 -2.631 1.00 68.94 179 CYS A CA 1
ATOM 1462 C C . CYS A 1 179 ? 21.711 7.897 -1.691 1.00 68.94 179 CYS A C 1
ATOM 1464 O O . CYS A 1 179 ? 21.121 8.604 -0.866 1.00 68.94 179 CYS A O 1
ATOM 1466 N N . PRO A 1 180 ? 23.051 7.947 -1.838 1.00 64.75 180 PRO A N 1
ATOM 1467 C CA . PRO A 1 180 ? 23.914 8.793 -1.004 1.00 64.75 180 PRO A CA 1
ATOM 1468 C C . PRO A 1 180 ? 23.630 10.296 -1.111 1.00 64.75 180 PRO A C 1
ATOM 1470 O O . PRO A 1 180 ? 24.001 11.064 -0.231 1.00 64.75 180 PRO A O 1
ATOM 1473 N N . LYS A 1 181 ? 22.935 10.727 -2.173 1.00 61.28 181 LYS A N 1
ATOM 1474 C CA . LYS A 1 181 ? 22.460 12.110 -2.334 1.00 61.28 181 LYS A CA 1
ATOM 1475 C C . LYS A 1 181 ? 21.187 12.395 -1.530 1.00 61.28 181 LYS A C 1
ATOM 1477 O O . LYS A 1 181 ? 20.935 13.538 -1.154 1.00 61.28 181 LYS A O 1
ATOM 1482 N N . CYS A 1 182 ? 20.345 11.383 -1.314 1.00 49.66 182 CYS A N 1
ATOM 1483 C CA . CYS A 1 182 ? 19.059 11.538 -0.631 1.00 49.66 182 CYS A CA 1
ATOM 1484 C C . CYS A 1 182 ? 19.150 11.266 0.872 1.00 49.66 182 CYS A C 1
ATOM 1486 O O . CYS A 1 182 ? 18.369 11.847 1.624 1.00 49.66 182 CYS A O 1
ATOM 1488 N N . PHE A 1 183 ? 20.070 10.398 1.297 1.00 59.81 183 PHE A N 1
ATOM 1489 C CA . PHE A 1 183 ? 20.182 9.939 2.677 1.00 59.81 183 PHE A CA 1
ATOM 1490 C C . PHE A 1 183 ? 21.638 9.925 3.137 1.00 59.81 183 PHE A C 1
ATOM 1492 O O . PHE A 1 183 ? 22.522 9.487 2.401 1.00 59.81 183 PHE A O 1
ATOM 1499 N N . ALA A 1 184 ? 21.881 10.353 4.378 1.00 73.62 184 ALA A N 1
ATOM 1500 C CA . ALA A 1 184 ? 23.181 10.172 5.010 1.00 73.62 184 ALA A CA 1
ATOM 1501 C C . ALA A 1 184 ? 23.401 8.682 5.316 1.00 73.62 184 ALA A C 1
ATOM 1503 O O . ALA A 1 184 ? 22.474 7.987 5.730 1.00 73.62 184 ALA A O 1
ATOM 1504 N N . MET A 1 185 ? 24.631 8.187 5.157 1.00 75.00 185 MET A N 1
ATOM 1505 C CA . MET A 1 185 ? 24.944 6.761 5.359 1.00 75.00 185 MET A CA 1
ATOM 1506 C C . MET A 1 185 ? 24.632 6.272 6.781 1.00 75.00 185 MET A C 1
ATOM 1508 O O . MET A 1 185 ? 24.234 5.124 6.964 1.00 75.00 185 MET A O 1
ATOM 1512 N N . ALA A 1 186 ? 24.740 7.165 7.769 1.00 79.31 186 ALA A N 1
ATOM 1513 C CA . ALA A 1 186 ? 24.417 6.891 9.168 1.00 79.31 186 ALA A CA 1
ATOM 1514 C C . ALA A 1 186 ? 22.905 6.884 9.479 1.00 79.31 186 ALA A C 1
ATOM 1516 O O . ALA A 1 186 ? 22.512 6.508 10.581 1.00 79.31 186 ALA A O 1
ATOM 1517 N N . THR A 1 187 ? 22.039 7.317 8.555 1.00 75.94 187 THR A N 1
ATOM 1518 C CA . THR A 1 187 ? 20.585 7.287 8.764 1.00 75.94 187 THR A CA 1
ATOM 1519 C C . THR A 1 187 ? 20.103 5.841 8.897 1.00 75.94 187 THR A C 1
ATOM 1521 O O . THR A 1 187 ? 20.541 4.970 8.152 1.00 75.94 187 THR A O 1
ATOM 1524 N N . MET A 1 188 ? 19.177 5.581 9.823 1.00 75.56 188 MET A N 1
ATOM 1525 C CA . MET A 1 188 ? 18.534 4.273 9.966 1.00 75.56 188 MET A CA 1
ATOM 1526 C C . MET A 1 188 ? 17.289 4.190 9.086 1.00 75.56 188 MET A C 1
ATOM 1528 O O . MET A 1 188 ? 16.426 5.066 9.143 1.00 75.56 188 MET A O 1
ATOM 1532 N N . ASN A 1 189 ? 17.169 3.118 8.305 1.00 69.38 189 ASN A N 1
ATOM 1533 C CA . ASN A 1 189 ? 15.926 2.787 7.627 1.00 69.38 189 ASN A CA 1
ATOM 1534 C C . ASN A 1 189 ? 14.932 2.230 8.669 1.00 69.38 189 ASN A C 1
ATOM 1536 O O . ASN A 1 189 ? 15.207 1.197 9.287 1.00 69.38 189 ASN A O 1
ATOM 1540 N N . PRO A 1 190 ? 13.775 2.881 8.882 1.00 55.25 190 PRO A N 1
ATOM 1541 C CA . PRO A 1 190 ? 12.838 2.507 9.940 1.00 55.25 190 PRO A CA 1
ATOM 1542 C C . PRO A 1 190 ? 12.067 1.210 9.656 1.00 55.25 190 PRO A C 1
ATOM 1544 O O . PRO A 1 190 ? 11.418 0.688 10.557 1.00 55.25 190 PRO A O 1
ATOM 1547 N N . VAL A 1 191 ? 12.102 0.702 8.419 1.00 64.25 191 VAL A N 1
ATOM 1548 C CA . VAL A 1 191 ? 11.391 -0.522 8.025 1.00 64.25 191 VAL A CA 1
ATOM 1549 C C . VAL A 1 191 ? 12.302 -1.741 8.107 1.00 64.25 191 VAL A C 1
ATOM 1551 O O . VAL A 1 191 ? 11.887 -2.782 8.608 1.00 64.25 191 VAL A O 1
ATOM 1554 N N . THR A 1 192 ? 13.542 -1.625 7.633 1.00 71.12 192 THR A N 1
ATOM 1555 C CA . THR A 1 192 ? 14.509 -2.734 7.674 1.00 71.12 192 THR A CA 1
ATOM 1556 C C . THR A 1 192 ? 15.294 -2.789 8.981 1.00 71.12 192 THR A C 1
ATOM 1558 O O . THR A 1 192 ? 15.939 -3.800 9.247 1.00 71.12 192 THR A O 1
ATOM 1561 N N . CYS A 1 193 ? 15.258 -1.719 9.784 1.00 77.06 193 CYS A N 1
ATOM 1562 C CA . CYS A 1 193 ? 16.070 -1.545 10.991 1.00 77.06 193 CYS A CA 1
ATOM 1563 C C . CYS A 1 193 ? 17.582 -1.681 10.728 1.00 77.06 193 CYS A C 1
ATOM 1565 O O . CYS A 1 193 ? 18.330 -2.118 11.599 1.00 77.06 193 CYS A O 1
ATOM 1567 N N . THR A 1 194 ? 18.037 -1.296 9.535 1.00 83.00 194 THR A N 1
ATOM 1568 C CA . THR A 1 194 ? 19.456 -1.267 9.142 1.00 83.00 194 THR A CA 1
ATOM 1569 C C . THR A 1 194 ? 19.882 0.153 8.803 1.00 83.00 194 THR A C 1
ATOM 1571 O O . THR A 1 194 ? 19.033 1.005 8.526 1.00 83.00 194 THR A O 1
ATOM 1574 N N . SER A 1 195 ? 21.187 0.422 8.785 1.00 86.31 195 SER A N 1
ATOM 1575 C CA . SER A 1 195 ? 21.666 1.715 8.301 1.00 86.31 195 SER A CA 1
ATOM 1576 C C . SER A 1 195 ? 21.465 1.831 6.786 1.00 86.31 195 SER A C 1
ATOM 1578 O O . SER A 1 195 ? 21.401 0.830 6.062 1.00 86.31 195 SER A O 1
ATOM 1580 N N . MET A 1 196 ? 21.382 3.062 6.285 1.00 73.25 196 MET A N 1
ATOM 1581 C CA . MET A 1 196 ? 21.400 3.319 4.848 1.00 73.25 196 MET A CA 1
ATOM 1582 C C . MET A 1 196 ? 22.725 2.838 4.233 1.00 73.25 196 MET A C 1
ATOM 1584 O O . MET A 1 196 ? 22.713 2.336 3.110 1.00 73.25 196 MET A O 1
ATOM 1588 N N . SER A 1 197 ? 23.838 2.890 4.976 1.00 85.31 197 SER A N 1
ATOM 1589 C CA . SER A 1 197 ? 25.117 2.290 4.567 1.00 85.31 197 SER A CA 1
ATOM 1590 C C . SER A 1 197 ? 25.000 0.790 4.284 1.00 85.31 197 SER A C 1
ATOM 1592 O O . SER A 1 197 ? 25.486 0.325 3.257 1.00 85.31 197 SER A O 1
ATOM 1594 N N . ASP A 1 198 ? 24.316 0.031 5.145 1.00 88.81 198 ASP A N 1
ATOM 1595 C CA . ASP A 1 198 ? 24.151 -1.419 4.960 1.00 88.81 198 ASP A CA 1
ATOM 1596 C C . ASP A 1 198 ? 23.325 -1.738 3.708 1.00 88.81 198 ASP A C 1
ATOM 1598 O O . ASP A 1 198 ? 23.637 -2.665 2.963 1.00 88.81 198 ASP A O 1
ATOM 1602 N N . LEU A 1 199 ? 22.263 -0.964 3.457 1.00 79.88 199 LEU A N 1
ATOM 1603 C CA . LEU A 1 199 ? 21.424 -1.123 2.263 1.00 79.88 199 LEU A CA 1
ATOM 1604 C C . LEU A 1 199 ? 22.182 -0.765 0.977 1.00 79.88 199 LEU A C 1
ATOM 1606 O O . LEU A 1 199 ? 22.046 -1.455 -0.036 1.00 79.88 199 LEU A O 1
ATOM 1610 N N . TYR A 1 200 ? 23.017 0.275 1.033 1.00 80.00 200 TYR A N 1
ATOM 1611 C CA . TYR A 1 200 ? 23.904 0.637 -0.068 1.00 80.00 200 TYR A CA 1
ATOM 1612 C C . TYR A 1 200 ? 24.907 -0.484 -0.348 1.00 80.00 200 TYR A C 1
ATOM 1614 O O . TYR A 1 200 ? 25.041 -0.922 -1.489 1.00 80.00 200 TYR A O 1
ATOM 1622 N N . GLN A 1 201 ? 25.551 -1.013 0.698 1.00 85.81 201 GLN A N 1
ATOM 1623 C CA . GLN A 1 201 ? 26.535 -2.081 0.555 1.00 85.81 201 GLN A CA 1
ATOM 1624 C C . GLN A 1 201 ? 25.915 -3.345 -0.044 1.00 85.81 201 GLN A C 1
ATOM 1626 O O . GLN A 1 201 ? 26.465 -3.899 -0.987 1.00 85.81 201 GLN A O 1
ATOM 1631 N N . ARG A 1 202 ? 24.713 -3.744 0.394 1.00 88.06 202 ARG A N 1
ATOM 1632 C CA . ARG A 1 202 ? 23.979 -4.872 -0.214 1.00 88.06 202 ARG A CA 1
ATOM 1633 C C . ARG A 1 202 ? 23.725 -4.673 -1.707 1.00 88.06 202 ARG A C 1
ATOM 1635 O O . ARG A 1 202 ? 23.794 -5.631 -2.474 1.00 88.06 202 ARG A O 1
ATOM 1642 N N . THR A 1 203 ? 23.429 -3.441 -2.115 1.00 83.75 203 THR A N 1
ATOM 1643 C CA . THR A 1 203 ? 23.223 -3.085 -3.524 1.00 83.75 203 THR A CA 1
ATOM 1644 C C . THR A 1 203 ? 24.523 -3.240 -4.321 1.00 83.75 203 THR A C 1
ATOM 1646 O O . THR A 1 203 ? 24.529 -3.861 -5.385 1.00 83.75 203 THR A O 1
ATOM 1649 N N . VAL A 1 204 ? 25.642 -2.755 -3.774 1.00 82.69 204 VAL A N 1
ATOM 1650 C CA . VAL A 1 204 ? 26.984 -2.909 -4.364 1.00 82.69 204 VAL A CA 1
ATOM 1651 C C . VAL A 1 204 ? 27.402 -4.381 -4.449 1.00 82.69 204 VAL A C 1
ATOM 1653 O O . VAL A 1 204 ? 27.900 -4.821 -5.490 1.00 82.69 204 VAL A O 1
ATOM 1656 N N . ASP A 1 205 ? 27.163 -5.160 -3.394 1.00 88.88 205 ASP A N 1
ATOM 1657 C CA . ASP A 1 205 ? 27.508 -6.582 -3.323 1.00 88.88 205 ASP A CA 1
ATOM 1658 C C . ASP A 1 205 ? 26.733 -7.391 -4.366 1.00 88.88 205 ASP A C 1
ATOM 1660 O O . ASP A 1 205 ? 27.313 -8.216 -5.077 1.00 88.88 205 ASP A O 1
ATOM 1664 N N . LYS A 1 206 ? 25.429 -7.117 -4.506 1.00 87.50 206 LYS A N 1
ATOM 1665 C CA . LYS A 1 206 ? 24.574 -7.746 -5.518 1.00 87.50 206 LYS A CA 1
ATOM 1666 C C . LYS A 1 206 ? 25.059 -7.433 -6.928 1.00 87.50 206 LYS A C 1
ATOM 1668 O O . LYS A 1 206 ? 25.235 -8.357 -7.721 1.00 87.50 206 LYS A O 1
ATOM 1673 N N . ARG A 1 207 ? 25.337 -6.161 -7.231 1.00 83.62 207 ARG A N 1
ATOM 1674 C CA . ARG A 1 207 ? 25.876 -5.752 -8.536 1.00 83.62 207 ARG A CA 1
ATOM 1675 C C . ARG A 1 207 ? 27.188 -6.472 -8.853 1.00 83.62 207 ARG A C 1
ATOM 1677 O O . ARG A 1 207 ? 27.301 -7.108 -9.896 1.00 83.62 207 ARG A O 1
ATOM 1684 N N . SER A 1 208 ? 28.129 -6.449 -7.912 1.00 86.62 208 SER A N 1
ATOM 1685 C CA . SER A 1 208 ? 29.436 -7.101 -8.061 1.00 86.62 208 SER A CA 1
ATOM 1686 C C . SER A 1 208 ? 29.308 -8.614 -8.269 1.00 86.62 208 SER A C 1
ATOM 1688 O O . SER A 1 208 ? 30.090 -9.221 -9.000 1.00 86.62 208 SER A O 1
ATOM 1690 N N . PHE A 1 209 ? 28.331 -9.251 -7.619 1.00 90.88 209 PHE A N 1
ATOM 1691 C CA . PHE A 1 209 ? 28.051 -10.674 -7.787 1.00 90.88 209 PHE A CA 1
ATOM 1692 C C . PHE A 1 209 ? 27.507 -11.002 -9.184 1.00 90.88 209 PHE A C 1
ATOM 1694 O O . PHE A 1 209 ? 27.960 -11.972 -9.793 1.00 90.88 209 PHE A O 1
ATOM 1701 N N . LEU A 1 210 ? 26.563 -10.204 -9.694 1.00 86.50 210 LEU A N 1
ATOM 1702 C CA . LEU A 1 210 ? 25.983 -10.392 -11.028 1.00 86.50 210 LEU A CA 1
ATOM 1703 C C . LEU A 1 210 ? 27.032 -10.186 -12.129 1.00 86.50 210 LEU A C 1
ATOM 1705 O O . LEU A 1 210 ? 27.164 -11.042 -13.004 1.00 86.50 210 LEU A O 1
ATOM 1709 N N . GLU A 1 211 ? 27.848 -9.133 -12.019 1.00 84.25 211 GLU A N 1
ATOM 1710 C CA . GLU A 1 211 ? 28.950 -8.853 -12.951 1.00 84.25 211 GLU A CA 1
ATOM 1711 C C . GLU A 1 211 ? 29.948 -10.023 -13.004 1.00 84.25 211 GLU A C 1
ATOM 1713 O O . GLU A 1 211 ? 30.276 -10.518 -14.082 1.00 84.25 211 GLU A O 1
ATOM 1718 N N . LYS A 1 212 ? 30.356 -10.569 -11.847 1.00 91.00 212 LYS A N 1
ATOM 1719 C CA . LYS A 1 212 ? 31.240 -11.753 -11.774 1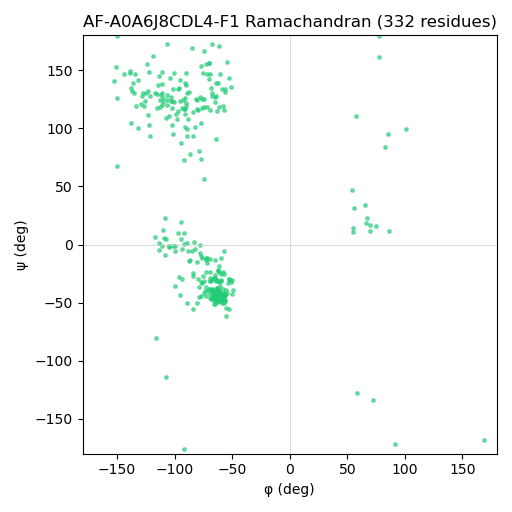.00 91.00 212 LYS A CA 1
ATOM 1720 C C . LYS A 1 212 ? 30.640 -13.015 -12.395 1.00 91.00 212 LYS A C 1
ATOM 1722 O O . LYS A 1 212 ? 31.380 -13.935 -12.738 1.00 91.00 212 LYS A O 1
ATOM 1727 N N . LYS A 1 213 ? 29.313 -13.100 -12.499 1.00 88.62 213 LYS A N 1
ATOM 1728 C CA . LYS A 1 213 ? 28.604 -14.214 -13.141 1.00 88.62 213 LYS A CA 1
ATOM 1729 C C . LYS A 1 213 ? 28.392 -13.999 -14.641 1.00 88.62 213 LYS A C 1
ATOM 1731 O O . LYS A 1 213 ? 27.789 -14.867 -15.267 1.00 88.62 213 LYS A O 1
ATOM 1736 N N . GLY A 1 214 ? 28.876 -12.888 -15.201 1.00 83.38 214 GLY A N 1
ATOM 1737 C CA . GLY A 1 214 ? 28.639 -12.519 -16.595 1.00 83.38 214 GLY A CA 1
ATOM 1738 C C . GLY A 1 214 ? 27.174 -12.185 -16.877 1.00 83.38 214 GLY A C 1
ATOM 1739 O O . GLY A 1 214 ? 26.729 -12.320 -18.009 1.00 83.38 214 GLY A O 1
ATOM 1740 N N . ILE A 1 215 ? 26.405 -11.808 -15.849 1.00 84.94 215 ILE A N 1
ATOM 1741 C CA . ILE A 1 215 ? 24.995 -11.440 -15.987 1.00 84.94 215 ILE A CA 1
ATOM 1742 C C . ILE A 1 215 ? 24.921 -9.931 -16.185 1.00 84.94 215 ILE A C 1
ATOM 1744 O O . ILE A 1 215 ? 25.413 -9.163 -15.354 1.00 84.94 215 ILE A O 1
ATOM 1748 N N . ARG A 1 216 ? 24.285 -9.500 -17.273 1.00 75.81 216 ARG A N 1
ATOM 1749 C CA . ARG A 1 216 ? 24.125 -8.083 -17.594 1.00 75.81 216 ARG A CA 1
ATOM 1750 C C . ARG A 1 216 ? 23.047 -7.463 -16.707 1.00 75.81 216 ARG A C 1
ATOM 1752 O O . ARG A 1 216 ? 21.918 -7.942 -16.676 1.00 75.81 216 ARG A O 1
ATOM 1759 N N . GLY A 1 217 ? 23.378 -6.387 -15.996 1.00 70.88 217 GLY A N 1
ATOM 1760 C CA . GLY A 1 217 ? 22.412 -5.612 -15.214 1.00 70.88 217 GLY A CA 1
ATOM 1761 C C . GLY A 1 217 ? 21.889 -4.403 -15.994 1.00 70.88 217 GLY A C 1
ATOM 1762 O O . GLY A 1 217 ? 22.688 -3.555 -16.387 1.00 70.88 217 GLY A O 1
ATOM 1763 N N . LYS A 1 218 ? 20.569 -4.286 -16.180 1.00 63.97 218 LYS A N 1
ATOM 1764 C CA . LYS A 1 218 ? 19.901 -3.036 -16.580 1.00 63.97 218 LYS A CA 1
ATOM 1765 C C . LYS A 1 218 ? 19.321 -2.376 -15.324 1.00 63.97 218 LYS A C 1
ATOM 1767 O O . LYS A 1 218 ? 18.419 -2.915 -14.682 1.00 63.97 218 LYS A O 1
ATOM 1772 N N . LEU A 1 219 ? 19.883 -1.227 -14.954 1.00 59.03 219 LEU A N 1
ATOM 1773 C CA . LEU A 1 219 ? 19.517 -0.467 -13.758 1.00 59.03 219 LEU A CA 1
ATOM 1774 C C . LEU A 1 219 ? 18.619 0.710 -14.136 1.00 59.03 219 LEU A C 1
ATOM 1776 O O . LEU A 1 219 ? 18.982 1.484 -15.018 1.00 59.03 219 LEU A O 1
ATOM 1780 N N . MET A 1 220 ? 17.523 0.913 -13.403 1.00 59.62 220 MET A N 1
ATOM 1781 C CA . MET A 1 220 ? 16.727 2.134 -13.517 1.00 59.62 220 MET A CA 1
ATOM 1782 C C . MET A 1 220 ? 16.846 3.027 -12.276 1.00 59.62 220 MET A C 1
ATOM 1784 O O . MET A 1 220 ? 16.589 2.602 -11.147 1.00 59.62 220 MET A O 1
ATOM 1788 N N . PHE A 1 221 ? 17.210 4.294 -12.507 1.00 53.59 221 PHE A N 1
ATOM 1789 C CA . PHE A 1 221 ? 17.142 5.380 -11.528 1.00 53.59 221 PHE A CA 1
ATOM 1790 C C . PHE A 1 221 ? 16.254 6.497 -12.092 1.00 53.59 221 PHE A C 1
ATOM 1792 O O . PHE A 1 221 ? 16.658 7.255 -12.973 1.00 53.59 221 PHE A O 1
ATOM 1799 N N . GLY A 1 222 ? 15.015 6.581 -11.610 1.00 57.53 222 GLY A N 1
ATOM 1800 C CA . GLY A 1 222 ? 13.985 7.431 -12.209 1.00 57.53 222 GLY A CA 1
ATOM 1801 C C . GLY A 1 222 ? 14.101 8.921 -11.898 1.00 57.53 222 GLY A C 1
ATOM 1802 O O . GLY A 1 222 ? 13.313 9.443 -11.114 1.00 57.53 222 GLY A O 1
ATOM 1803 N N . LEU A 1 223 ? 15.074 9.606 -12.505 1.00 63.81 223 LEU A N 1
ATOM 1804 C CA . LEU A 1 223 ? 15.227 11.074 -12.448 1.00 63.81 223 LEU A CA 1
ATOM 1805 C C . LEU A 1 223 ? 15.013 11.759 -13.815 1.00 63.81 223 LEU A C 1
ATOM 1807 O O . LEU A 1 223 ? 15.059 12.985 -13.904 1.00 63.81 223 LEU A O 1
ATOM 1811 N N . CYS A 1 224 ? 14.813 10.974 -14.875 1.00 69.12 224 CYS A N 1
ATOM 1812 C CA . CYS A 1 224 ? 14.558 11.408 -16.247 1.00 69.12 224 CYS A CA 1
ATOM 1813 C C . CYS A 1 224 ? 13.696 10.343 -16.929 1.00 69.12 224 CYS A C 1
ATOM 1815 O O . CYS A 1 224 ? 14.090 9.178 -16.915 1.00 69.12 224 CYS A O 1
ATOM 1817 N N . ARG A 1 225 ? 12.554 10.728 -17.513 1.00 71.25 225 ARG A N 1
ATOM 1818 C CA . ARG A 1 225 ? 11.666 9.811 -18.250 1.00 71.25 225 ARG A CA 1
ATOM 1819 C C . ARG A 1 225 ? 12.403 9.028 -19.331 1.00 71.25 225 ARG A C 1
ATOM 1821 O O . ARG A 1 225 ? 12.442 7.808 -19.246 1.00 71.25 225 ARG A O 1
ATOM 1828 N N . THR A 1 226 ? 13.081 9.719 -20.241 1.00 64.44 226 THR A N 1
ATOM 1829 C CA . THR A 1 226 ? 13.787 9.072 -21.360 1.00 64.44 226 THR A CA 1
ATOM 1830 C C . THR A 1 226 ? 14.915 8.155 -20.876 1.00 64.44 226 THR A C 1
ATOM 1832 O O . THR A 1 226 ? 15.062 7.046 -21.362 1.00 64.44 226 THR A O 1
ATOM 1835 N N . CYS A 1 227 ? 15.655 8.514 -19.817 1.00 64.31 227 CYS A N 1
ATOM 1836 C CA . CYS A 1 227 ? 16.634 7.585 -19.230 1.00 64.31 227 CYS A CA 1
ATOM 1837 C C . CYS A 1 227 ? 15.986 6.323 -18.635 1.00 64.31 227 CYS A C 1
ATOM 1839 O O . CYS A 1 227 ? 16.639 5.283 -18.596 1.00 64.31 227 CYS A O 1
ATOM 1841 N N . MET A 1 228 ? 14.748 6.412 -18.131 1.00 59.91 228 MET A N 1
ATOM 1842 C CA . MET A 1 228 ? 14.011 5.240 -17.644 1.00 59.91 228 MET A CA 1
ATOM 1843 C C . MET A 1 228 ? 13.519 4.356 -18.789 1.00 59.91 228 MET A C 1
ATOM 1845 O O . MET A 1 228 ? 13.567 3.135 -18.645 1.00 59.91 228 MET A O 1
ATOM 1849 N N . GLU A 1 229 ? 13.043 4.969 -19.875 1.00 55.16 229 GLU A N 1
ATOM 1850 C CA . GLU A 1 229 ? 12.555 4.284 -21.078 1.00 55.16 229 GLU A CA 1
ATOM 1851 C C . GLU A 1 229 ? 13.719 3.591 -21.810 1.00 55.16 229 GLU A C 1
ATOM 1853 O O . GLU A 1 229 ? 13.656 2.392 -22.063 1.00 55.16 229 GLU A O 1
ATOM 1858 N N . ASP A 1 230 ? 14.837 4.297 -21.997 1.00 57.06 230 ASP A N 1
ATOM 1859 C CA . ASP A 1 230 ? 16.001 3.822 -22.759 1.00 57.06 230 ASP A CA 1
ATOM 1860 C C . ASP A 1 230 ? 17.020 3.035 -21.913 1.00 57.06 230 ASP A C 1
ATOM 1862 O O . ASP A 1 230 ? 18.009 2.504 -22.424 1.00 57.06 230 ASP A O 1
ATOM 1866 N N . GLY A 1 231 ? 16.825 2.966 -20.592 1.00 49.53 231 GLY A N 1
ATOM 1867 C CA . GLY A 1 231 ? 17.728 2.260 -19.677 1.00 49.53 231 GLY A CA 1
ATOM 1868 C C . GLY A 1 231 ? 19.132 2.874 -19.581 1.00 49.53 231 GLY A C 1
ATOM 1869 O O . GLY A 1 231 ? 20.115 2.149 -19.413 1.00 49.53 231 GLY A O 1
ATOM 1870 N N . VAL A 1 232 ? 19.243 4.202 -19.688 1.00 54.62 232 VAL A N 1
ATOM 1871 C CA . VAL A 1 232 ? 20.523 4.927 -19.630 1.00 54.62 232 VAL A CA 1
ATOM 1872 C C . VAL A 1 232 ? 21.071 4.933 -18.201 1.00 54.62 232 VAL A C 1
ATOM 1874 O O . VAL A 1 232 ? 20.471 5.504 -17.291 1.00 54.62 232 VAL A O 1
ATOM 1877 N N . THR A 1 233 ? 22.249 4.336 -18.009 1.00 49.91 233 THR A N 1
ATOM 1878 C CA . THR A 1 233 ? 22.926 4.237 -16.700 1.00 49.91 233 THR A CA 1
ATOM 1879 C C . THR A 1 233 ? 24.038 5.269 -16.487 1.00 49.91 233 THR A C 1
ATOM 1881 O O . THR A 1 233 ? 24.616 5.330 -15.402 1.00 49.91 233 THR A O 1
ATOM 1884 N N . GLU A 1 234 ? 24.363 6.056 -17.514 1.00 59.34 234 GLU A N 1
ATOM 1885 C CA . GLU A 1 234 ? 25.367 7.125 -17.464 1.00 59.34 234 GLU A CA 1
ATOM 1886 C C . GLU A 1 234 ? 24.753 8.487 -17.088 1.00 59.34 234 GLU A C 1
ATOM 1888 O O . GLU A 1 234 ? 23.567 8.599 -16.768 1.00 59.34 234 GLU A O 1
ATOM 1893 N N . ASN A 1 235 ? 25.566 9.549 -17.089 1.00 61.16 235 ASN A N 1
ATOM 1894 C CA . ASN A 1 235 ? 25.083 10.900 -16.812 1.00 61.16 235 ASN A CA 1
ATOM 1895 C C . ASN A 1 235 ? 24.040 11.326 -17.858 1.00 61.16 235 ASN A C 1
ATOM 1897 O O . ASN A 1 235 ? 24.346 11.447 -19.040 1.00 61.16 235 ASN A O 1
ATOM 1901 N N . CYS A 1 236 ? 22.815 11.598 -17.402 1.00 66.50 236 CYS A N 1
ATOM 1902 C CA . CYS A 1 236 ? 21.714 12.050 -18.251 1.00 66.50 236 CYS A CA 1
ATOM 1903 C C . CYS A 1 236 ? 22.069 13.345 -19.004 1.00 66.50 236 CYS A C 1
ATOM 1905 O O . CYS A 1 236 ? 22.255 14.389 -18.374 1.00 66.50 236 CYS A O 1
ATOM 1907 N N . CYS A 1 237 ? 22.061 13.285 -20.338 1.00 76.50 237 CYS A N 1
ATOM 1908 C CA . CYS A 1 237 ? 22.231 14.429 -21.242 1.00 76.50 237 CYS A CA 1
ATOM 1909 C C . CYS A 1 237 ? 20.924 14.897 -21.911 1.00 76.50 237 CYS A C 1
ATOM 1911 O O . CYS A 1 237 ? 20.951 15.874 -22.653 1.00 76.50 237 CYS A O 1
ATOM 1913 N N . HIS A 1 238 ? 19.798 14.228 -21.638 1.00 78.75 238 HIS A N 1
ATOM 1914 C CA . HIS A 1 238 ? 18.494 14.573 -22.203 1.00 78.75 238 HIS A CA 1
ATOM 1915 C C . HIS A 1 238 ? 18.047 15.991 -21.831 1.00 78.75 238 HIS A C 1
ATOM 1917 O O . HIS A 1 238 ? 18.326 16.478 -20.727 1.00 78.75 238 HIS A O 1
ATOM 1923 N N . ASP A 1 239 ? 17.332 16.625 -22.757 1.00 79.81 239 ASP A N 1
ATOM 1924 C CA . ASP A 1 239 ? 16.686 17.918 -22.563 1.00 79.81 239 ASP A CA 1
ATOM 1925 C C . ASP A 1 239 ? 15.526 17.829 -21.552 1.00 79.81 239 ASP A C 1
ATOM 1927 O O . ASP A 1 239 ? 15.172 16.757 -21.056 1.00 79.81 239 ASP A O 1
ATOM 1931 N N . ILE A 1 240 ? 14.967 18.980 -21.185 1.00 75.12 240 ILE A N 1
ATOM 1932 C CA . ILE A 1 240 ? 13.956 19.081 -20.125 1.00 75.12 240 ILE A CA 1
ATOM 1933 C C . ILE A 1 240 ? 12.672 18.316 -20.490 1.00 75.12 240 ILE A C 1
ATOM 1935 O O . ILE A 1 240 ? 12.143 17.614 -19.624 1.00 75.12 240 ILE A O 1
ATOM 1939 N N . ASP A 1 241 ? 12.231 18.358 -21.747 1.00 78.69 241 ASP A N 1
ATOM 1940 C CA . ASP A 1 241 ? 10.980 17.728 -22.198 1.00 78.69 241 ASP A CA 1
ATOM 1941 C C . ASP A 1 241 ? 11.116 16.199 -22.211 1.00 78.69 241 ASP A C 1
ATOM 1943 O O . ASP A 1 241 ? 10.253 15.447 -21.740 1.00 78.69 241 ASP A O 1
ATOM 1947 N N . SER A 1 242 ? 12.277 15.723 -22.654 1.00 73.06 242 SER A N 1
ATOM 1948 C CA . SER A 1 242 ? 12.667 14.313 -22.591 1.00 73.06 242 SER A CA 1
ATOM 1949 C C . SER A 1 242 ? 12.822 13.815 -21.142 1.00 73.06 242 SER A C 1
ATOM 1951 O O . SER A 1 242 ? 12.634 12.631 -20.844 1.00 73.06 242 SER A O 1
ATOM 1953 N N . ARG A 1 243 ? 13.133 14.703 -20.191 1.00 75.62 243 ARG A N 1
ATOM 1954 C CA . ARG A 1 243 ? 13.244 14.364 -18.761 1.00 75.62 243 ARG A CA 1
ATOM 1955 C C . ARG A 1 243 ? 11.911 14.366 -18.026 1.00 75.62 243 ARG A C 1
ATOM 1957 O O . ARG A 1 243 ? 11.819 13.670 -17.009 1.00 75.62 243 ARG A O 1
ATOM 1964 N N . ALA A 1 244 ? 10.938 15.143 -18.494 1.00 81.62 244 ALA A N 1
ATOM 1965 C CA . ALA A 1 244 ? 9.701 15.434 -17.785 1.00 81.62 244 ALA A CA 1
ATOM 1966 C C . ALA A 1 244 ? 8.930 14.161 -17.405 1.00 81.62 244 ALA A C 1
ATOM 1968 O O . ALA A 1 244 ? 8.758 13.243 -18.208 1.00 81.62 244 ALA A O 1
ATOM 1969 N N . LEU A 1 245 ? 8.470 14.116 -16.153 1.00 78.19 245 LEU A N 1
ATOM 1970 C CA . LEU A 1 245 ? 7.620 13.050 -15.629 1.00 78.19 245 LEU A CA 1
ATOM 1971 C C . LEU A 1 245 ? 6.164 13.509 -15.699 1.00 78.19 245 LEU A C 1
ATOM 1973 O O . LEU A 1 245 ? 5.860 14.613 -15.257 1.00 78.19 245 LEU A O 1
ATOM 1977 N N . ILE A 1 246 ? 5.274 12.642 -16.183 1.00 79.25 246 ILE A N 1
ATOM 1978 C CA . ILE A 1 246 ? 3.823 12.869 -16.218 1.00 79.25 246 ILE A CA 1
ATOM 1979 C C . ILE A 1 246 ? 3.152 11.848 -15.293 1.00 79.25 246 ILE A C 1
ATOM 1981 O O . ILE A 1 246 ? 3.541 10.679 -15.262 1.00 79.25 246 ILE A O 1
ATOM 1985 N N . GLY A 1 247 ? 2.177 12.285 -14.498 1.00 75.00 247 GLY A N 1
ATOM 1986 C CA . GLY A 1 247 ? 1.536 11.441 -13.496 1.00 75.00 247 GLY A CA 1
ATOM 1987 C C . GLY A 1 247 ? 0.648 12.209 -12.522 1.00 75.00 247 GLY A C 1
ATOM 1988 O O . GLY A 1 247 ? 0.335 13.381 -12.716 1.00 75.00 247 GLY A O 1
ATOM 1989 N N . THR A 1 248 ? 0.240 11.517 -11.460 1.00 72.88 248 THR A N 1
ATOM 1990 C CA . THR A 1 248 ? -0.580 12.065 -10.375 1.00 72.88 248 THR A CA 1
ATOM 1991 C C . THR A 1 248 ? 0.215 12.015 -9.079 1.00 72.88 248 THR A C 1
ATOM 1993 O O . THR A 1 248 ? 0.769 10.970 -8.727 1.00 72.88 248 THR A O 1
ATOM 1996 N N . TRP A 1 249 ? 0.258 13.132 -8.356 1.00 75.44 249 TRP A N 1
ATOM 1997 C CA . TRP A 1 249 ? 1.016 13.272 -7.113 1.00 75.44 249 TRP A CA 1
ATOM 1998 C C . TRP A 1 249 ? 0.211 14.047 -6.084 1.00 75.44 249 TRP A C 1
ATOM 2000 O O . TRP A 1 249 ? -0.560 14.942 -6.431 1.00 75.44 249 TRP A O 1
ATOM 2010 N N . VAL A 1 250 ? 0.428 13.746 -4.806 1.00 74.94 250 VAL A N 1
ATOM 2011 C CA . VAL A 1 250 ? -0.137 14.573 -3.734 1.00 74.94 250 VAL A CA 1
ATOM 2012 C C . VAL A 1 250 ? 0.672 15.859 -3.568 1.00 74.94 250 VAL A C 1
ATOM 2014 O O . VAL A 1 250 ? 1.878 15.895 -3.832 1.00 74.94 250 VAL A O 1
ATOM 2017 N N . SER A 1 251 ? 0.036 16.920 -3.066 1.00 77.25 251 SER A N 1
ATOM 2018 C CA . SER A 1 251 ? 0.658 18.246 -2.933 1.00 77.25 251 SER A CA 1
ATOM 2019 C C . SER A 1 251 ? 1.983 18.226 -2.166 1.00 77.25 251 SER A C 1
ATOM 2021 O O . SER A 1 251 ? 2.888 18.992 -2.487 1.00 77.25 251 SER A O 1
ATOM 2023 N N . ASP A 1 252 ? 2.142 17.348 -1.174 1.00 72.62 252 ASP A N 1
ATOM 2024 C CA . ASP A 1 252 ? 3.387 17.252 -0.405 1.00 72.62 252 ASP A CA 1
ATOM 2025 C C . ASP A 1 252 ? 4.534 16.585 -1.179 1.00 72.62 252 ASP A C 1
ATOM 2027 O O . ASP A 1 252 ? 5.691 16.978 -1.008 1.00 72.62 252 ASP A O 1
ATOM 2031 N N . GLU A 1 253 ? 4.238 15.646 -2.083 1.00 68.69 253 GLU A N 1
ATOM 2032 C CA . GLU A 1 253 ? 5.240 15.092 -3.001 1.00 68.69 253 GLU A CA 1
ATOM 2033 C C . GLU A 1 253 ? 5.719 16.167 -3.984 1.00 68.69 253 GLU A C 1
ATOM 2035 O O . GLU A 1 253 ? 6.926 16.319 -4.180 1.00 68.69 253 GLU A O 1
ATOM 2040 N N . ILE A 1 254 ? 4.800 16.980 -4.519 1.00 80.94 254 ILE A N 1
ATOM 2041 C CA . ILE A 1 254 ? 5.128 18.105 -5.409 1.00 80.94 254 ILE A CA 1
ATOM 2042 C C . ILE A 1 254 ? 5.952 19.173 -4.681 1.00 80.94 254 ILE A C 1
ATOM 2044 O O . ILE A 1 254 ? 7.014 19.565 -5.166 1.00 80.94 254 ILE A O 1
ATOM 2048 N N . LYS A 1 255 ? 5.541 19.596 -3.476 1.00 78.81 255 LYS A N 1
ATOM 2049 C CA . LYS A 1 255 ? 6.334 20.521 -2.642 1.00 78.81 255 LYS A CA 1
ATOM 2050 C C . LYS A 1 255 ? 7.744 19.982 -2.420 1.00 78.81 255 LYS A C 1
ATOM 2052 O O . LYS A 1 255 ? 8.716 20.736 -2.490 1.00 78.81 255 LYS A O 1
ATOM 2057 N N . LYS A 1 256 ? 7.875 18.676 -2.159 1.00 70.25 256 LYS A N 1
ATOM 2058 C CA . LYS A 1 256 ? 9.182 18.050 -1.962 1.00 70.25 256 LYS A CA 1
ATOM 2059 C C . LYS A 1 256 ? 10.013 18.025 -3.243 1.00 70.25 256 LYS A C 1
ATOM 2061 O O . LYS A 1 256 ? 11.218 18.258 -3.164 1.00 70.25 256 LYS A O 1
ATOM 2066 N N . ALA A 1 257 ? 9.398 17.774 -4.394 1.00 74.31 257 ALA A N 1
ATOM 2067 C CA . ALA A 1 257 ? 10.067 17.822 -5.690 1.00 74.31 257 ALA A CA 1
ATOM 2068 C C . ALA A 1 257 ? 10.620 19.229 -5.973 1.00 74.31 257 ALA A C 1
ATOM 2070 O O . ALA A 1 257 ? 11.806 19.369 -6.272 1.00 74.31 257 ALA A O 1
ATOM 2071 N N . VAL A 1 258 ? 9.817 20.275 -5.752 1.00 84.75 258 VAL A N 1
ATOM 2072 C CA . VAL A 1 258 ? 10.247 21.676 -5.909 1.00 84.75 258 VAL A CA 1
ATOM 2073 C C . VAL A 1 258 ? 11.407 22.021 -4.965 1.00 84.75 258 VAL A C 1
ATOM 2075 O O . VAL A 1 258 ? 12.401 22.602 -5.394 1.00 84.75 258 VAL A O 1
ATOM 2078 N N . GLN A 1 259 ? 11.369 21.575 -3.701 1.00 80.50 259 GLN A N 1
ATOM 2079 C CA . GLN A 1 259 ? 12.508 21.710 -2.770 1.00 80.50 259 GLN A CA 1
ATOM 2080 C C . GLN A 1 259 ? 13.785 21.011 -3.257 1.00 80.50 259 GLN A C 1
ATOM 2082 O O . GLN A 1 259 ? 14.885 21.355 -2.831 1.00 80.50 259 GLN A O 1
ATOM 2087 N N . LYS A 1 260 ? 13.647 19.982 -4.096 1.00 74.81 260 LYS A N 1
ATOM 2088 C CA . LYS A 1 260 ? 14.753 19.255 -4.728 1.00 74.81 260 LYS A CA 1
ATOM 2089 C C . LYS A 1 260 ? 15.082 19.797 -6.123 1.00 74.81 260 LYS A C 1
ATOM 2091 O O . LYS A 1 260 ? 15.742 19.103 -6.889 1.00 74.81 260 LYS A O 1
ATOM 2096 N N . SER A 1 261 ? 14.654 21.027 -6.416 1.00 81.31 261 SER A N 1
ATOM 2097 C CA . SER A 1 261 ? 14.939 21.770 -7.648 1.00 81.31 261 SER A CA 1
ATOM 2098 C C . SER A 1 261 ? 14.259 21.229 -8.908 1.00 81.31 261 SER A C 1
ATOM 2100 O O . SER A 1 261 ? 14.654 21.600 -10.012 1.00 81.31 261 SER A O 1
ATOM 2102 N N . TYR A 1 262 ? 13.227 20.391 -8.770 1.00 78.81 262 TYR A N 1
ATOM 2103 C CA . TYR A 1 262 ? 12.354 20.060 -9.897 1.00 78.81 262 TYR A CA 1
ATOM 2104 C C . TYR A 1 262 ? 11.472 21.258 -10.250 1.00 78.81 262 TYR A C 1
ATOM 2106 O O . TYR A 1 262 ? 11.056 22.017 -9.371 1.00 78.81 262 TYR A O 1
ATOM 2114 N N . LYS A 1 263 ? 11.176 21.404 -11.541 1.00 86.38 263 LYS A N 1
ATOM 2115 C CA . LYS A 1 263 ? 10.243 22.398 -12.068 1.00 86.38 263 LYS A CA 1
ATOM 2116 C C . LYS A 1 263 ? 8.934 21.712 -12.444 1.00 86.38 263 LYS A C 1
ATOM 2118 O O . LYS A 1 263 ? 8.944 20.559 -12.870 1.00 86.38 263 LYS A O 1
ATOM 2123 N N . ILE A 1 264 ? 7.825 22.407 -12.218 1.00 89.94 264 ILE A N 1
ATOM 2124 C CA . ILE A 1 264 ? 6.505 21.978 -12.676 1.00 89.94 264 ILE A CA 1
ATOM 2125 C C . ILE A 1 264 ? 6.324 22.599 -14.058 1.00 89.94 264 ILE A C 1
ATOM 2127 O O . ILE A 1 264 ? 6.262 23.822 -14.150 1.00 89.94 264 ILE A O 1
ATOM 2131 N N . GLU A 1 265 ? 6.287 21.769 -15.097 1.00 88.38 265 GLU A N 1
ATOM 2132 C CA . GLU A 1 265 ? 6.092 22.228 -16.480 1.00 88.38 265 GLU A CA 1
ATOM 2133 C C . GLU A 1 265 ? 4.608 22.489 -16.760 1.00 88.38 265 GLU A C 1
ATOM 2135 O O . GLU A 1 265 ? 4.231 23.573 -17.195 1.00 88.38 265 GLU A O 1
ATOM 2140 N N . GLU A 1 266 ? 3.748 21.521 -16.429 1.00 88.19 266 GLU A N 1
ATOM 2141 C CA . GLU A 1 266 ? 2.312 21.590 -16.692 1.00 88.19 266 GLU A CA 1
ATOM 2142 C C . GLU A 1 266 ? 1.509 20.940 -15.554 1.00 88.19 266 GLU A C 1
ATOM 2144 O O . GLU A 1 266 ? 1.954 19.982 -14.916 1.00 88.19 266 GLU A O 1
ATOM 2149 N N . ILE A 1 267 ? 0.317 21.478 -15.286 1.00 89.06 267 ILE A N 1
ATOM 2150 C CA . ILE A 1 267 ? -0.654 20.919 -14.343 1.00 89.06 267 ILE A CA 1
ATOM 2151 C C . ILE A 1 267 ? -1.956 20.686 -15.109 1.00 89.06 267 ILE A C 1
ATOM 2153 O O . ILE A 1 267 ? -2.621 21.645 -15.489 1.00 89.06 267 ILE A O 1
ATOM 2157 N N . TYR A 1 268 ? -2.327 19.420 -15.306 1.00 85.31 268 TYR A N 1
ATOM 2158 C CA . TYR A 1 268 ? -3.558 19.051 -16.017 1.00 85.31 268 TYR A CA 1
ATOM 2159 C C . TYR A 1 268 ? -4.810 19.235 -15.155 1.00 85.31 268 TYR A C 1
ATOM 2161 O O . TYR A 1 268 ? -5.823 19.752 -15.616 1.00 85.31 268 TYR A O 1
ATOM 2169 N N . GLU A 1 269 ? -4.744 18.810 -13.892 1.00 84.31 269 GLU A N 1
ATOM 2170 C CA . GLU A 1 269 ? -5.887 18.795 -12.983 1.00 84.31 269 GLU A CA 1
ATOM 2171 C C . GLU A 1 269 ? -5.420 18.930 -11.528 1.00 84.31 269 GLU A C 1
ATOM 2173 O O . GLU A 1 269 ? -4.411 18.343 -11.128 1.00 84.31 269 GLU A O 1
ATOM 2178 N N . VAL A 1 270 ? -6.161 19.698 -10.720 1.00 83.00 270 VAL A N 1
ATOM 2179 C CA . VAL A 1 270 ? -5.900 19.863 -9.283 1.00 83.00 270 VAL A CA 1
ATOM 2180 C C . VAL A 1 270 ? -7.159 19.556 -8.494 1.00 83.00 270 VAL A C 1
ATOM 2182 O O . VAL A 1 270 ? -8.158 20.265 -8.584 1.00 83.00 270 VAL A O 1
ATOM 2185 N N . TRP A 1 271 ? -7.066 18.544 -7.638 1.00 73.31 271 TRP A N 1
ATOM 2186 C CA . TRP A 1 271 ? -8.086 18.243 -6.643 1.00 73.31 271 TRP A CA 1
ATOM 2187 C C . TRP A 1 271 ? -7.763 19.022 -5.371 1.00 73.31 271 TRP A C 1
ATOM 2189 O O . TRP A 1 271 ? -6.948 18.597 -4.549 1.00 73.31 271 TRP A O 1
ATOM 2199 N N . ASN A 1 272 ? -8.353 20.210 -5.245 1.00 72.88 272 ASN A N 1
ATOM 2200 C CA . ASN A 1 272 ? -8.178 21.056 -4.072 1.00 72.88 272 ASN A CA 1
ATOM 2201 C C . ASN A 1 272 ? -9.266 20.762 -3.035 1.00 72.88 272 ASN A C 1
ATOM 2203 O O . ASN A 1 272 ? -10.455 20.858 -3.328 1.00 72.88 272 ASN A O 1
ATOM 2207 N N . PHE A 1 273 ? -8.847 20.459 -1.811 1.00 64.94 273 PHE A N 1
ATOM 2208 C CA . PHE A 1 273 ? -9.737 20.289 -0.668 1.00 64.94 273 PHE A CA 1
ATOM 2209 C C . PHE A 1 273 ? -9.514 21.469 0.270 1.00 64.94 273 PHE A C 1
ATOM 2211 O O . PHE A 1 273 ? -8.378 21.708 0.680 1.00 64.94 273 PHE A O 1
ATOM 2218 N N . ASP A 1 274 ? -10.569 22.222 0.581 1.00 60.53 274 ASP A N 1
ATOM 2219 C CA . ASP A 1 274 ? -10.452 23.442 1.378 1.00 60.53 274 ASP A CA 1
ATOM 2220 C C . ASP A 1 274 ? -9.936 23.121 2.803 1.00 60.53 274 ASP A C 1
ATOM 2222 O O . ASP A 1 274 ? -10.619 22.440 3.576 1.00 60.53 274 ASP A O 1
ATOM 2226 N N . PRO A 1 275 ? -8.727 23.590 3.179 1.00 53.75 275 PRO A N 1
ATOM 2227 C CA . PRO A 1 275 ? -8.147 23.333 4.494 1.00 53.75 275 PRO A CA 1
ATOM 2228 C C . PRO A 1 275 ? -8.884 24.055 5.635 1.00 53.75 275 PRO A C 1
ATOM 2230 O O . PRO A 1 275 ? -8.638 23.736 6.802 1.00 53.75 275 PRO A O 1
ATOM 2233 N N . LEU A 1 276 ? -9.769 25.016 5.331 1.00 48.91 276 LEU A N 1
ATOM 2234 C CA . LEU A 1 276 ? -10.647 25.676 6.305 1.00 48.91 276 LEU A CA 1
ATOM 2235 C C . LEU A 1 276 ? -11.848 24.821 6.698 1.00 48.91 276 LEU A C 1
ATOM 2237 O O . LEU A 1 276 ? -12.503 25.134 7.695 1.00 48.91 276 LEU A O 1
ATOM 2241 N N . ILE A 1 277 ? -12.067 23.682 6.036 1.00 51.41 277 ILE A N 1
ATOM 2242 C CA . ILE A 1 277 ? -12.954 22.631 6.531 1.00 51.41 277 ILE A CA 1
ATOM 2243 C C . ILE A 1 277 ? -12.256 21.890 7.695 1.00 51.41 277 ILE A C 1
ATOM 2245 O O . ILE A 1 277 ? -12.043 20.681 7.702 1.00 51.41 277 ILE A O 1
ATOM 2249 N N . ARG A 1 278 ? -11.862 22.649 8.726 1.00 44.78 278 ARG A N 1
ATOM 2250 C CA . ARG A 1 278 ? -11.571 22.148 10.078 1.00 44.78 278 ARG A CA 1
ATOM 2251 C C . ARG A 1 278 ? -12.856 21.754 10.809 1.00 44.78 278 ARG A C 1
ATOM 2253 O O . ARG A 1 278 ? -12.788 21.083 11.831 1.00 44.78 278 ARG A O 1
ATOM 2260 N N . GLN A 1 279 ? -14.013 22.129 10.262 1.00 49.12 279 GLN A N 1
ATOM 2261 C CA . GLN A 1 279 ? -15.306 21.520 10.554 1.00 49.12 279 GLN A CA 1
ATOM 2262 C C . GLN A 1 279 ? -15.574 20.392 9.548 1.00 49.12 279 GLN A C 1
ATOM 2264 O O . GLN A 1 279 ? -16.372 20.547 8.636 1.00 49.12 279 GLN A O 1
ATOM 2269 N N . GLY A 1 280 ? -14.868 19.268 9.687 1.00 55.59 280 GLY A N 1
ATOM 2270 C CA . GLY A 1 280 ? -15.207 18.042 8.961 1.00 55.59 280 GLY A CA 1
ATOM 2271 C C . GLY A 1 280 ? -14.685 17.937 7.525 1.00 55.59 280 GLY A C 1
ATOM 2272 O O . GLY A 1 280 ? -15.418 18.178 6.577 1.00 55.59 280 GLY A O 1
ATOM 2273 N N . GLY A 1 281 ? -13.437 17.502 7.340 1.00 57.22 281 GLY A N 1
ATOM 2274 C CA . GLY A 1 281 ? -12.931 17.122 6.017 1.00 57.22 281 GLY A CA 1
ATOM 2275 C C . GLY A 1 281 ? -13.705 15.944 5.403 1.00 57.22 281 GLY A C 1
ATOM 2276 O O . GLY A 1 281 ? -14.471 15.268 6.087 1.00 57.22 281 GLY A O 1
ATOM 2277 N N . VAL A 1 282 ? -13.443 15.636 4.123 1.00 56.53 282 VAL A N 1
ATOM 2278 C CA . VAL A 1 282 ? -14.134 14.578 3.336 1.00 56.53 282 VAL A CA 1
ATOM 2279 C C . VAL A 1 282 ? -14.192 13.225 4.060 1.00 56.53 282 VAL A C 1
ATOM 2281 O O . VAL A 1 282 ? -15.133 12.456 3.901 1.00 56.53 282 VAL A O 1
ATOM 2284 N N . PHE A 1 283 ? -13.187 12.942 4.889 1.00 59.66 283 PHE A N 1
ATOM 2285 C CA . PHE A 1 283 ? -13.084 11.706 5.654 1.00 59.66 283 PHE A CA 1
ATOM 2286 C C . PHE A 1 283 ? -13.314 11.889 7.157 1.00 59.66 283 PHE A C 1
ATOM 2288 O O . PHE A 1 283 ? -13.126 10.931 7.896 1.00 59.66 283 PHE A O 1
ATOM 2295 N N . THR A 1 284 ? -13.682 13.071 7.653 1.00 65.06 284 THR A N 1
ATOM 2296 C CA . THR A 1 284 ? -13.803 13.299 9.100 1.00 65.06 284 THR A CA 1
ATOM 2297 C C . THR A 1 284 ? -14.938 12.491 9.704 1.00 65.06 284 THR A C 1
ATOM 2299 O O . THR A 1 284 ? -14.699 11.793 10.681 1.00 65.06 284 THR A O 1
ATOM 2302 N N . GLU A 1 285 ? -16.137 12.498 9.119 1.00 64.81 285 GLU A N 1
ATOM 2303 C CA . GLU A 1 285 ? -17.240 11.663 9.621 1.00 64.81 285 GLU A CA 1
ATOM 2304 C C . GLU A 1 285 ? -16.893 10.174 9.561 1.00 64.81 285 GLU A C 1
ATOM 2306 O O . GLU A 1 285 ? -17.149 9.427 10.510 1.00 64.81 285 GLU A O 1
ATOM 2311 N N . TYR A 1 286 ? -16.230 9.764 8.477 1.00 63.09 286 TYR A N 1
ATOM 2312 C CA . TYR A 1 286 ? -15.672 8.429 8.327 1.00 63.09 286 TYR A CA 1
ATOM 2313 C C . TYR A 1 286 ? -14.721 8.104 9.495 1.00 63.09 286 TYR A C 1
ATOM 2315 O O . TYR A 1 286 ? -15.004 7.211 10.291 1.00 63.09 286 TYR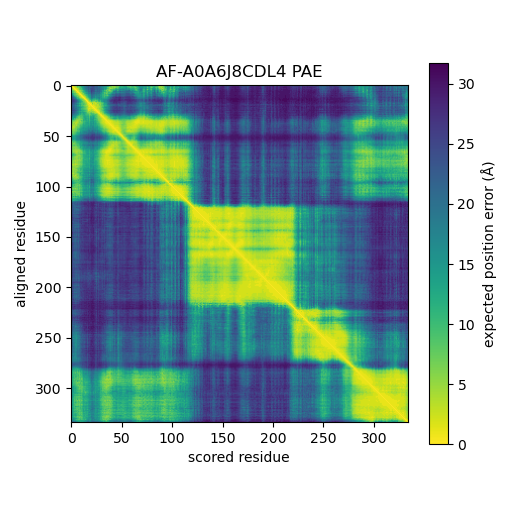 A O 1
ATOM 2323 N N . VAL A 1 287 ? -13.640 8.864 9.676 1.00 69.06 287 VAL A N 1
ATOM 2324 C CA . VAL A 1 287 ? -12.630 8.641 10.722 1.00 69.06 287 VAL A CA 1
ATOM 2325 C C . VAL A 1 287 ? -13.245 8.700 12.125 1.00 69.06 287 VAL A C 1
ATOM 2327 O O . VAL A 1 287 ? -12.978 7.809 12.931 1.00 69.06 287 VAL A O 1
ATOM 2330 N N . ASN A 1 288 ? -14.109 9.677 12.408 1.00 73.38 288 ASN A N 1
ATOM 2331 C CA . ASN A 1 288 ? -14.759 9.857 13.709 1.00 73.38 288 ASN A CA 1
ATOM 2332 C C . ASN A 1 288 ? -15.641 8.664 14.074 1.00 73.38 288 ASN A C 1
ATOM 2334 O O . ASN A 1 288 ? -15.585 8.168 15.201 1.00 73.38 288 ASN A O 1
ATOM 2338 N N . THR A 1 289 ? -16.412 8.158 13.110 1.00 71.44 289 THR A N 1
ATOM 2339 C CA . THR A 1 289 ? -17.246 6.963 13.286 1.00 71.44 289 THR A CA 1
ATOM 2340 C C . THR A 1 289 ? -16.408 5.774 13.744 1.00 71.44 289 THR A C 1
ATOM 2342 O O . THR A 1 289 ? -16.779 5.040 14.662 1.00 71.44 289 THR A O 1
ATOM 2345 N N . PHE A 1 290 ? -15.240 5.600 13.138 1.00 69.50 290 PHE A N 1
ATOM 2346 C CA . PHE A 1 290 ? -14.358 4.487 13.435 1.00 69.50 290 PHE A CA 1
ATOM 2347 C C . PHE A 1 290 ? -13.536 4.664 14.714 1.00 69.50 290 PHE A C 1
ATOM 2349 O O . PHE A 1 290 ? -13.354 3.694 15.453 1.00 69.50 290 PHE A O 1
ATOM 2356 N N . LEU A 1 291 ? -13.090 5.884 15.018 1.00 73.56 291 LEU A N 1
ATOM 2357 C CA . LEU A 1 291 ? -12.467 6.217 16.300 1.00 73.56 291 LEU A CA 1
ATOM 2358 C C . LEU A 1 291 ? -13.437 5.970 17.458 1.00 73.56 291 LEU A C 1
ATOM 2360 O O . LEU A 1 291 ? -13.059 5.309 18.424 1.00 73.56 291 LEU A O 1
ATOM 2364 N N . LYS A 1 292 ? -14.704 6.378 17.310 1.00 79.31 292 LYS A N 1
ATOM 2365 C CA . LYS A 1 292 ? -15.777 6.089 18.271 1.00 79.31 292 LYS A CA 1
ATOM 2366 C C . LYS A 1 292 ? -15.918 4.591 18.528 1.00 79.31 292 LYS A C 1
ATOM 2368 O O . LYS A 1 292 ? -15.805 4.149 19.665 1.00 79.31 292 LYS A O 1
ATOM 2373 N N . ILE A 1 293 ? -16.101 3.800 17.468 1.00 72.31 293 ILE A N 1
ATOM 2374 C CA . ILE A 1 293 ? -16.261 2.339 17.566 1.00 72.31 293 ILE A CA 1
ATOM 2375 C C . ILE A 1 293 ? -15.055 1.699 18.257 1.00 72.31 293 ILE A C 1
ATOM 2377 O O . ILE A 1 293 ? -15.213 0.819 19.105 1.00 72.31 293 ILE A O 1
ATOM 2381 N N . LYS A 1 294 ? -13.848 2.146 17.897 1.00 72.94 294 LYS A N 1
ATOM 2382 C CA . LYS A 1 294 ? -12.602 1.658 18.483 1.00 72.94 294 LYS A CA 1
ATOM 2383 C C . LYS A 1 294 ? -12.532 1.942 19.977 1.00 72.94 294 LYS A C 1
ATOM 2385 O O . LYS A 1 294 ? -12.138 1.072 20.757 1.00 72.94 294 LYS A O 1
ATOM 2390 N N . GLN A 1 295 ? -12.892 3.160 20.358 1.00 79.62 295 GLN A N 1
ATOM 2391 C CA . GLN A 1 295 ? -12.844 3.593 21.738 1.00 79.62 295 GLN A CA 1
ATOM 2392 C C . GLN A 1 295 ? -13.898 2.877 22.587 1.00 79.62 295 GLN A C 1
ATOM 2394 O O . GLN A 1 295 ? -13.573 2.393 23.666 1.00 79.62 295 GLN A O 1
ATOM 2399 N N . GLU A 1 296 ? -15.119 2.719 22.072 1.00 81.62 296 GLU A N 1
ATOM 2400 C CA . GLU A 1 296 ? -16.206 2.015 22.759 1.00 81.62 296 GLU A CA 1
ATOM 2401 C C . GLU A 1 296 ? -15.862 0.541 23.011 1.00 81.62 296 GLU A C 1
ATOM 2403 O O . GLU A 1 296 ? -15.915 0.064 24.142 1.00 81.62 296 GLU A O 1
ATOM 2408 N N . ALA A 1 297 ? -15.395 -0.181 21.992 1.00 72.56 297 ALA A N 1
ATOM 2409 C CA . ALA A 1 297 ? -15.064 -1.599 22.148 1.00 72.56 297 ALA A CA 1
ATOM 2410 C C . ALA A 1 297 ? -13.711 -1.865 22.840 1.00 72.56 297 ALA A C 1
ATOM 2412 O O . ALA A 1 297 ? -13.351 -3.023 23.067 1.00 72.56 297 ALA A O 1
ATOM 2413 N N . SER A 1 298 ? -12.978 -0.814 23.223 1.00 75.44 298 SER A N 1
ATOM 2414 C CA . SER A 1 298 ? -11.853 -0.939 24.154 1.00 75.44 298 SER A CA 1
ATOM 2415 C C . SER A 1 298 ? -12.345 -1.203 25.590 1.00 75.44 298 SER A C 1
ATOM 2417 O O . SER A 1 298 ? -11.639 -1.828 26.380 1.00 75.44 298 SER A O 1
ATOM 2419 N N . GLY A 1 299 ? -13.581 -0.823 25.919 1.00 79.19 299 GLY A N 1
ATOM 2420 C CA . GLY A 1 299 ? -14.107 -0.896 27.278 1.00 79.19 299 GLY A CA 1
ATOM 2421 C C . GLY A 1 299 ? -13.604 0.239 28.173 1.00 79.19 299 GLY A C 1
ATOM 2422 O O . GLY A 1 299 ? -12.850 1.117 27.749 1.00 79.19 299 GLY A O 1
ATOM 2423 N N . TRP A 1 300 ? -14.056 0.224 29.425 1.00 84.00 300 TRP A N 1
ATOM 2424 C CA . TRP A 1 300 ? -13.773 1.275 30.400 1.00 84.00 300 TRP A CA 1
ATOM 2425 C C . TRP A 1 300 ? -12.302 1.303 30.832 1.00 84.00 300 TRP A C 1
ATOM 2427 O O . TRP A 1 300 ? -11.649 0.262 30.939 1.00 84.00 300 TRP A O 1
ATOM 2437 N N . LEU A 1 301 ? -11.788 2.504 31.117 1.00 82.50 301 LEU A N 1
ATOM 2438 C CA . LEU A 1 301 ? -10.456 2.672 31.697 1.00 82.50 301 LEU A CA 1
ATOM 2439 C C . LEU A 1 301 ? -10.427 2.180 33.150 1.00 82.50 301 LEU A C 1
ATOM 2441 O O . LEU A 1 301 ? -11.438 2.183 33.845 1.00 82.50 301 LEU A O 1
ATOM 2445 N N . ASP A 1 302 ? -9.239 1.810 33.634 1.00 80.50 302 ASP A N 1
ATOM 2446 C CA . ASP A 1 302 ? -9.037 1.247 34.981 1.00 80.50 302 ASP A CA 1
ATOM 2447 C C . ASP A 1 302 ? -9.533 2.155 36.123 1.00 80.50 302 ASP A C 1
ATOM 2449 O O . ASP A 1 302 ? -9.825 1.673 37.220 1.00 80.50 302 ASP A O 1
ATOM 2453 N N . TRP A 1 303 ? -9.592 3.466 35.881 1.00 85.19 303 TRP A N 1
ATOM 2454 C CA . TRP A 1 303 ? -10.060 4.451 36.851 1.00 85.19 303 TRP A CA 1
ATOM 2455 C C . TRP A 1 303 ? -11.581 4.645 36.832 1.00 85.19 303 TRP A C 1
ATOM 2457 O O . TRP A 1 303 ? -12.100 5.197 37.790 1.00 85.19 303 TRP A O 1
ATOM 2467 N N . CYS A 1 304 ? -12.295 4.154 35.812 1.00 88.12 304 CYS A N 1
ATOM 2468 C CA . CYS A 1 304 ? -13.745 4.292 35.692 1.00 88.12 304 CYS A CA 1
ATOM 2469 C C . CYS A 1 304 ? -14.485 3.281 36.581 1.00 88.12 304 CYS A C 1
ATOM 2471 O O . CYS A 1 304 ? -14.907 2.222 36.104 1.00 88.12 304 CYS A O 1
ATOM 2473 N N . LYS A 1 305 ? -14.609 3.572 37.881 1.00 88.25 305 LYS A N 1
ATOM 2474 C CA . LYS A 1 305 ? -15.188 2.653 38.875 1.00 88.25 305 LYS A CA 1
ATOM 2475 C C . LYS A 1 305 ? -16.637 2.980 39.204 1.00 88.25 305 LYS A C 1
ATOM 2477 O O . LYS A 1 305 ? -17.411 2.053 39.444 1.00 88.25 305 LYS A O 1
ATOM 2482 N N . THR A 1 306 ? -16.990 4.260 39.221 1.00 91.94 306 THR A N 1
ATOM 2483 C CA . THR A 1 306 ? -18.352 4.732 39.489 1.00 91.94 306 THR A CA 1
ATOM 2484 C C . THR A 1 306 ? -19.027 5.243 38.219 1.00 91.94 306 THR A C 1
ATOM 2486 O O . THR A 1 306 ? -18.404 5.333 37.159 1.00 91.94 306 THR A O 1
ATOM 2489 N N . GLU A 1 307 ? -20.320 5.552 38.304 1.00 89.62 307 GLU A N 1
ATOM 2490 C CA . GLU A 1 307 ? -21.050 6.124 37.169 1.00 89.62 307 GLU A CA 1
ATOM 2491 C C . GLU A 1 307 ? -20.579 7.555 36.864 1.00 89.62 307 GLU A C 1
ATOM 2493 O O . GLU A 1 307 ? -20.497 7.948 35.704 1.00 89.62 307 GLU A O 1
ATOM 2498 N N . GLU A 1 308 ? -20.152 8.297 37.887 1.00 91.69 308 GLU A N 1
ATOM 2499 C CA . GLU A 1 308 ? -19.542 9.619 37.740 1.00 91.69 308 GLU A CA 1
ATOM 2500 C C . GLU A 1 308 ? -18.215 9.532 36.979 1.00 91.69 308 GLU A C 1
ATOM 2502 O O . GLU A 1 308 ? -17.986 10.316 36.058 1.00 91.69 308 GLU A O 1
ATOM 2507 N N . ASP A 1 309 ? -17.370 8.540 37.288 1.00 90.44 309 ASP A N 1
ATOM 2508 C CA . ASP A 1 309 ? -16.119 8.337 36.554 1.00 90.44 309 ASP A CA 1
ATOM 2509 C C . ASP A 1 309 ? -16.375 7.993 35.075 1.00 90.44 309 ASP A C 1
ATOM 2511 O O . ASP A 1 309 ? -15.639 8.410 34.178 1.00 90.44 309 ASP A O 1
ATOM 2515 N N . ARG A 1 310 ? -17.422 7.204 34.805 1.00 91.44 310 ARG A N 1
ATOM 2516 C CA . ARG A 1 310 ? -17.829 6.834 33.443 1.00 91.44 310 ARG A CA 1
ATOM 2517 C C . ARG A 1 310 ? -18.333 8.037 32.661 1.00 91.44 310 ARG A C 1
ATOM 2519 O O . ARG A 1 310 ? -17.957 8.204 31.502 1.00 91.44 310 ARG A O 1
ATOM 2526 N N . GLN A 1 311 ? -19.146 8.877 33.294 1.00 92.38 311 GLN A N 1
ATOM 2527 C CA . GLN A 1 311 ? -19.636 10.108 32.690 1.00 92.38 311 GLN A CA 1
ATOM 2528 C C . GLN A 1 311 ? -18.474 11.064 32.398 1.00 92.38 311 GLN A C 1
ATOM 2530 O O . GLN A 1 311 ? -18.340 11.525 31.265 1.00 92.38 311 GLN A O 1
ATOM 2535 N N . MET A 1 312 ? -17.564 11.242 33.363 1.00 90.44 312 MET A N 1
ATOM 2536 C CA . MET A 1 312 ? -16.351 12.044 33.193 1.00 90.44 312 MET A CA 1
ATOM 2537 C C . MET A 1 312 ? -15.500 11.537 32.025 1.00 90.44 312 MET A C 1
ATOM 2539 O O . MET A 1 312 ? -15.031 12.331 31.223 1.00 90.44 312 MET A O 1
ATOM 2543 N N . TYR A 1 313 ? -15.352 10.221 31.859 1.00 88.75 313 TYR A N 1
ATOM 2544 C CA . TYR A 1 313 ? -14.626 9.650 30.723 1.00 88.75 313 TYR A CA 1
ATOM 2545 C C . TYR A 1 313 ? -15.258 9.989 29.363 1.00 88.75 313 TYR A C 1
ATOM 2547 O O . TYR A 1 313 ? -14.543 10.321 28.415 1.00 88.75 313 TYR A O 1
ATOM 2555 N N . VAL A 1 314 ? -16.587 9.898 29.256 1.00 91.12 314 VAL A N 1
ATOM 2556 C CA . VAL A 1 314 ? -17.320 10.222 28.021 1.00 91.12 314 VAL A CA 1
ATOM 2557 C C . VAL A 1 314 ? -17.214 11.713 27.697 1.00 91.12 314 VAL A C 1
ATOM 2559 O O . VAL A 1 314 ? -17.032 12.067 26.529 1.00 91.12 314 VAL A O 1
ATOM 2562 N N . ASP A 1 315 ? -17.315 12.572 28.710 1.00 91.12 315 ASP A N 1
ATOM 2563 C CA . ASP A 1 315 ? -17.220 14.022 28.549 1.00 91.12 315 ASP A CA 1
ATOM 2564 C C . ASP A 1 315 ? -15.794 14.454 28.179 1.00 91.12 315 ASP A C 1
ATOM 2566 O O . ASP A 1 315 ? -15.624 15.160 27.186 1.00 91.12 315 ASP A O 1
ATOM 2570 N N . ASP A 1 316 ? -14.773 13.928 28.863 1.00 88.31 316 ASP A N 1
ATOM 2571 C CA . ASP A 1 316 ? -13.357 14.154 28.546 1.00 88.31 316 ASP A CA 1
ATOM 2572 C C . ASP A 1 316 ? -13.021 13.770 27.102 1.00 88.31 316 ASP A C 1
ATOM 2574 O O . ASP A 1 316 ? -12.267 14.464 26.418 1.00 88.31 316 ASP A O 1
ATOM 2578 N N . TYR A 1 317 ? -13.532 12.624 26.639 1.00 86.19 317 TYR A N 1
ATOM 2579 C CA . TYR A 1 317 ? -13.273 12.157 25.280 1.00 86.19 317 TYR A CA 1
ATOM 2580 C C . TYR A 1 317 ? -13.952 13.058 24.245 1.00 86.19 317 TYR A C 1
ATOM 2582 O O . TYR A 1 317 ? -13.361 13.360 23.210 1.00 86.19 317 TYR A O 1
ATOM 2590 N N . PHE A 1 318 ? -15.165 13.535 24.537 1.00 88.88 318 PHE A N 1
ATOM 2591 C CA . PHE A 1 318 ? -15.856 14.492 23.680 1.00 88.88 318 PHE A CA 1
ATOM 2592 C C . PHE A 1 318 ? -15.141 15.847 23.636 1.00 88.88 318 PHE A C 1
ATOM 2594 O O . PHE A 1 318 ? -14.975 16.398 22.554 1.00 88.88 318 PHE A O 1
ATOM 2601 N N . GLU A 1 319 ? -14.674 16.361 24.774 1.00 85.00 319 GLU A N 1
ATOM 2602 C CA . GLU A 1 319 ? -13.939 17.629 24.837 1.00 85.00 319 GLU A CA 1
ATOM 2603 C C . GLU A 1 319 ? -12.611 17.559 24.068 1.00 85.00 319 GLU A C 1
ATOM 2605 O O . GLU A 1 319 ? -12.257 18.493 23.349 1.00 85.00 319 GLU A O 1
ATOM 2610 N N . LYS A 1 320 ? -11.890 16.435 24.176 1.00 79.88 320 LYS A N 1
ATOM 2611 C CA . LYS A 1 320 ? -10.576 16.248 23.539 1.00 79.88 320 LYS A CA 1
ATOM 2612 C C . LYS A 1 320 ? -10.663 15.920 22.051 1.00 79.88 320 LYS A C 1
ATOM 2614 O O . LYS A 1 320 ? -9.902 16.473 21.264 1.00 79.88 320 LYS A O 1
ATOM 2619 N N . GLU A 1 321 ? -11.555 15.008 21.670 1.00 79.38 321 GLU A N 1
ATOM 2620 C CA . GLU A 1 321 ? -11.596 14.427 20.319 1.00 79.38 321 GLU A CA 1
ATOM 2621 C C . GLU A 1 321 ? -12.796 14.919 19.490 1.00 79.38 321 GLU A C 1
ATOM 2623 O O . GLU A 1 321 ? -12.885 14.626 18.301 1.00 79.38 321 GLU A O 1
ATOM 2628 N N . GLY A 1 322 ? -13.754 15.634 20.093 1.00 80.12 322 GLY A N 1
ATOM 2629 C CA . GLY A 1 322 ? -15.001 16.044 19.434 1.00 80.12 322 GLY A CA 1
ATOM 2630 C C . GLY A 1 322 ? -15.969 14.886 19.154 1.00 80.12 322 GLY A C 1
ATOM 2631 O O . GLY A 1 322 ? -16.939 15.047 18.416 1.00 80.12 322 GLY A O 1
ATOM 2632 N N . ILE A 1 323 ? -15.718 13.699 19.718 1.00 82.44 323 ILE A N 1
ATOM 2633 C CA . ILE A 1 323 ? -16.460 12.464 19.437 1.00 82.44 323 ILE A CA 1
ATOM 2634 C C . ILE A 1 323 ? -17.241 12.039 20.679 1.00 82.44 323 ILE A C 1
ATOM 2636 O O . ILE A 1 323 ? -16.666 11.710 21.713 1.00 82.44 323 ILE A O 1
ATOM 2640 N N . ARG A 1 324 ? -18.574 11.989 20.584 1.00 86.94 324 ARG A N 1
ATOM 2641 C CA . ARG A 1 324 ? -19.423 11.546 21.700 1.00 86.94 324 ARG A CA 1
ATOM 2642 C C . ARG A 1 324 ? -19.523 10.020 21.725 1.00 86.94 324 ARG A C 1
ATOM 2644 O O . ARG A 1 324 ? -20.111 9.436 20.811 1.00 86.94 324 ARG A O 1
ATOM 2651 N N . LEU A 1 325 ? -18.989 9.383 22.767 1.00 86.44 325 LEU A N 1
ATOM 2652 C CA . LEU A 1 325 ? -19.123 7.938 22.999 1.00 86.44 325 LEU A CA 1
ATOM 2653 C C . LEU A 1 325 ? -20.529 7.584 23.517 1.00 86.44 325 LEU A C 1
ATOM 2655 O O . LEU A 1 325 ? -21.150 8.369 24.230 1.00 86.44 325 LEU A O 1
ATOM 2659 N N . ASP A 1 326 ? -21.032 6.398 23.172 1.00 86.56 326 ASP A N 1
ATOM 2660 C CA . ASP A 1 326 ? -22.2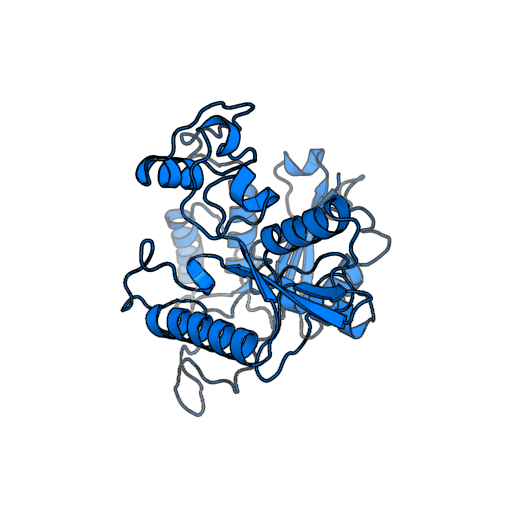44 5.813 23.753 1.00 86.56 326 ASP A CA 1
ATOM 2661 C C . ASP A 1 326 ? -21.855 4.825 24.858 1.00 86.56 326 ASP A C 1
ATOM 2663 O O . ASP A 1 326 ? -21.363 3.731 24.577 1.00 86.56 326 ASP A O 1
ATOM 2667 N N . ALA A 1 327 ? -22.104 5.201 26.116 1.00 85.38 327 ALA A N 1
ATOM 2668 C CA . ALA A 1 327 ? -21.747 4.415 27.298 1.00 85.38 327 ALA A CA 1
ATOM 2669 C C . ALA A 1 327 ? -22.265 2.966 27.259 1.00 85.38 327 ALA A C 1
ATOM 2671 O O . ALA A 1 327 ? -21.607 2.062 27.772 1.00 85.38 327 ALA A O 1
ATOM 2672 N N . ARG A 1 328 ? -23.399 2.714 26.591 1.00 85.38 328 ARG A N 1
ATOM 2673 C CA . ARG A 1 328 ? -23.987 1.367 26.454 1.00 85.38 328 ARG A CA 1
ATOM 2674 C C . ARG A 1 328 ? -23.154 0.449 25.561 1.00 85.38 328 ARG A C 1
ATOM 2676 O O . ARG A 1 328 ? -23.238 -0.769 25.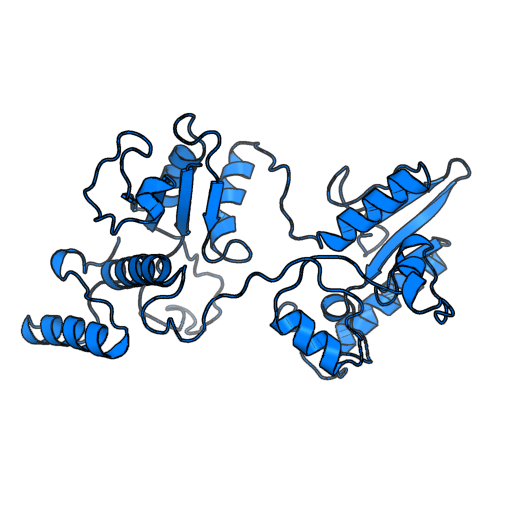683 1.00 85.38 328 ARG A O 1
ATOM 2683 N N . ASN A 1 329 ? -22.351 1.031 24.675 1.00 81.44 329 ASN A N 1
ATOM 2684 C CA . ASN A 1 329 ? -21.454 0.308 23.781 1.00 81.44 329 ASN A CA 1
ATOM 2685 C C . ASN A 1 329 ? -20.040 0.169 24.363 1.00 81.44 329 ASN A C 1
ATOM 2687 O O . ASN A 1 329 ? -19.206 -0.500 23.750 1.00 81.44 329 ASN A O 1
ATOM 2691 N N . ILE A 1 330 ? -19.767 0.769 25.533 1.00 83.62 330 ILE A N 1
ATOM 2692 C CA . ILE A 1 330 ? -18.463 0.693 26.192 1.00 83.62 330 ILE A CA 1
ATOM 2693 C C . ILE A 1 330 ? -18.375 -0.592 27.007 1.00 83.62 330 ILE A C 1
ATOM 2695 O O . ILE A 1 330 ? -18.762 -0.669 28.174 1.00 83.62 330 ILE A O 1
ATOM 2699 N N . TYR A 1 331 ? -17.834 -1.623 26.378 1.00 78.19 331 TYR A N 1
ATOM 2700 C CA . TYR A 1 331 ? -17.549 -2.891 27.026 1.00 78.19 331 TYR A CA 1
ATOM 2701 C C . TYR A 1 331 ? -16.368 -3.570 26.349 1.00 78.19 331 TYR A C 1
ATOM 2703 O O . TYR A 1 331 ? -16.084 -3.358 25.169 1.00 78.19 331 TYR A O 1
ATOM 2711 N N . TRP A 1 332 ? -15.664 -4.392 27.122 1.00 67.50 332 TRP A N 1
ATOM 2712 C CA . TRP A 1 332 ? -14.535 -5.139 26.598 1.00 67.50 332 TRP A CA 1
ATOM 2713 C C . TRP A 1 332 ? -15.030 -6.172 25.587 1.00 67.50 332 TRP A C 1
ATOM 2715 O O . TRP A 1 332 ? -15.941 -6.944 25.893 1.00 67.50 332 TRP A O 1
ATOM 2725 N N . ASN A 1 333 ? -14.451 -6.180 24.386 1.00 61.16 333 ASN A N 1
ATOM 2726 C CA . ASN A 1 333 ? -14.742 -7.218 23.406 1.00 61.16 333 ASN A CA 1
ATOM 2727 C C . ASN A 1 333 ? -13.943 -8.498 23.741 1.00 61.16 333 ASN A C 1
ATOM 2729 O O . ASN A 1 333 ? -12.712 -8.421 23.668 1.00 61.16 333 ASN A O 1
ATOM 2733 N N . PRO A 1 334 ? -14.614 -9.622 24.084 1.00 49.19 334 PRO A N 1
ATOM 2734 C CA . PRO A 1 334 ? -13.990 -10.870 24.534 1.00 49.19 334 PRO A CA 1
ATOM 2735 C C . PRO A 1 334 ? -12.918 -11.442 23.610 1.00 49.19 334 PRO A C 1
ATOM 2737 O O . PRO A 1 334 ? -13.151 -11.464 22.376 1.00 49.19 334 PRO A O 1
#